Protein AF-A0A956EK98-F1 (afdb_monomer)

Mean predicted aligned error: 15.87 Å

Sequence (250 aa):
MSRRTTPLSLDKSDGTSQRGRALAALDPTSVAIDERGHADLLAFVQAFAERLRYLEADGDALREVGTWSELARRDDLSIADIVAYMDDPGRFRGEAARWLGRPHFALLLAFLELLGHARDQLNGITRRHLDHHYREILGMRPGPPVPDRVRVVLRLAAGVAEARLPAGVALQAGRDSAGVPRIYRSEREVTITRARVDAIRVVHVERRVVGLAELRRDRGLSPDEAFDAALRLALGDPGPGDPVPTWEGQ

Foldseek 3Di:
DDDDDDPPPPPPDPPDDVVVPPDCVLPLLSDAPDPQDLLNVLVVVLVVQQVAFDWDDDDPDTDTDHTSNLLRDDPPDDSVNLVVCLVPVPVDDDPVSVSCPDPSNVVVSVVSVVVVVVSVVRSCVSVVVSCCCVCVVVVDDPDDDDDDDDDDDDADDPPDFKDKDAWFDWDWDAADPVRHIDIDTHHHIDMDGNDDCPDDDDDDDDDDPDALVNLCVPPVDDNVRSVQVSVCVVQPDDGVPDDRPDDPDD

Structure (mmCIF, N/CA/C/O backbone):
data_AF-A0A956EK98-F1
#
_entry.id   AF-A0A956EK98-F1
#
loop_
_atom_site.group_PDB
_atom_site.id
_atom_site.type_symbol
_atom_site.label_atom_id
_atom_site.label_alt_id
_atom_site.label_comp_id
_atom_site.label_asym_id
_atom_site.label_entity_id
_atom_site.label_seq_id
_atom_site.pdbx_PDB_ins_code
_atom_site.Cartn_x
_atom_site.Cartn_y
_atom_site.Cartn_z
_atom_site.occupancy
_atom_site.B_iso_or_equiv
_atom_site.auth_seq_id
_atom_site.auth_comp_id
_atom_site.auth_asym_id
_atom_site.auth_atom_id
_atom_site.pdbx_PDB_model_num
ATOM 1 N N . MET A 1 1 ? -54.611 2.548 16.820 1.00 36.28 1 MET A N 1
ATOM 2 C CA . MET A 1 1 ? -53.213 2.437 17.298 1.00 36.28 1 MET A CA 1
ATOM 3 C C . MET A 1 1 ? -52.424 1.559 16.340 1.00 36.28 1 MET A C 1
ATOM 5 O O . MET A 1 1 ? -52.661 0.359 16.296 1.00 36.28 1 MET A O 1
ATOM 9 N N . SER A 1 2 ? -51.552 2.155 15.525 1.00 34.22 2 SER A N 1
ATOM 10 C CA . SER A 1 2 ? -50.756 1.418 14.537 1.00 34.22 2 SER A CA 1
ATOM 11 C C . SER A 1 2 ? -49.560 0.755 15.225 1.00 34.22 2 SER A C 1
ATOM 13 O O . SER A 1 2 ? -48.721 1.441 15.806 1.00 34.22 2 SER A O 1
ATOM 15 N N . ARG A 1 3 ? -49.496 -0.581 15.209 1.00 37.22 3 ARG A N 1
ATOM 16 C CA . ARG A 1 3 ? -48.317 -1.331 15.663 1.00 37.22 3 ARG A CA 1
ATOM 17 C C . ARG A 1 3 ? -47.291 -1.316 14.534 1.00 37.22 3 ARG A C 1
ATOM 19 O O . ARG A 1 3 ? -47.377 -2.125 13.618 1.00 37.22 3 ARG A O 1
ATOM 26 N N . ARG A 1 4 ? -46.327 -0.397 14.595 1.00 42.81 4 ARG A N 1
ATOM 27 C CA . ARG A 1 4 ? -45.117 -0.479 13.770 1.00 42.81 4 ARG A CA 1
ATOM 28 C C . ARG A 1 4 ? -44.035 -1.201 14.560 1.00 42.81 4 ARG A C 1
ATOM 30 O O . ARG A 1 4 ? -43.573 -0.714 15.586 1.00 42.81 4 ARG A O 1
ATOM 37 N N . THR A 1 5 ? -43.662 -2.379 14.081 1.00 41.25 5 THR A N 1
ATOM 38 C CA . THR A 1 5 ? -42.508 -3.121 14.580 1.00 41.25 5 THR A CA 1
ATOM 39 C C . THR A 1 5 ? -41.284 -2.576 13.860 1.00 41.25 5 THR A C 1
ATOM 41 O O . THR A 1 5 ? -41.032 -2.941 12.716 1.00 41.25 5 THR A O 1
ATOM 44 N N . THR A 1 6 ? -40.554 -1.660 14.489 1.00 46.09 6 THR A N 1
ATOM 45 C CA . THR A 1 6 ? -39.262 -1.217 13.957 1.00 46.09 6 THR A CA 1
ATOM 46 C C . THR A 1 6 ? -38.197 -2.195 14.448 1.00 46.09 6 THR A C 1
ATOM 48 O O . THR A 1 6 ? -37.965 -2.256 15.659 1.00 46.09 6 THR A O 1
ATOM 51 N N . PRO A 1 7 ? -37.559 -2.989 13.572 1.00 41.97 7 PRO A N 1
ATOM 52 C CA . PRO A 1 7 ? -36.409 -3.781 13.975 1.00 41.97 7 PRO A CA 1
ATOM 53 C C . PRO A 1 7 ? -35.294 -2.821 14.402 1.00 41.97 7 PRO A C 1
ATOM 55 O O . PRO A 1 7 ? -34.809 -2.015 13.609 1.00 41.97 7 PRO A O 1
ATOM 58 N N . LEU A 1 8 ? -34.906 -2.889 15.676 1.00 40.22 8 LEU A N 1
ATOM 59 C CA . LEU A 1 8 ? -33.699 -2.239 16.175 1.00 40.22 8 LEU A CA 1
ATOM 60 C C . LEU A 1 8 ? -32.500 -3.000 15.600 1.00 40.22 8 LEU A C 1
ATOM 62 O O . LEU A 1 8 ? -32.009 -3.954 16.197 1.00 40.22 8 LEU A O 1
ATOM 66 N N . SER A 1 9 ? -32.071 -2.610 14.401 1.00 41.53 9 SER A N 1
ATOM 67 C CA . SER A 1 9 ? -30.807 -3.059 13.823 1.00 41.53 9 SER A CA 1
ATOM 68 C C . SER A 1 9 ? -29.665 -2.445 14.631 1.00 41.53 9 SER A C 1
ATOM 70 O O . SER A 1 9 ? -29.272 -1.307 14.388 1.00 41.53 9 SER A O 1
ATOM 72 N N . LEU A 1 10 ? -29.136 -3.201 15.593 1.00 43.88 10 LEU A N 1
ATOM 73 C CA . LEU A 1 10 ? -27.928 -2.853 16.351 1.00 43.88 10 LEU A CA 1
ATOM 74 C C . LEU A 1 10 ? -26.640 -2.946 15.506 1.00 43.88 10 LEU A C 1
ATOM 76 O O . LEU A 1 10 ? -25.592 -2.521 15.973 1.00 43.88 10 LEU A O 1
ATOM 80 N N . ASP A 1 11 ? -26.719 -3.423 14.259 1.00 42.12 11 ASP A N 1
ATOM 81 C CA . ASP A 1 11 ? -25.542 -3.761 13.442 1.00 42.12 11 ASP A CA 1
ATOM 82 C C . ASP A 1 11 ? -25.030 -2.646 12.511 1.00 42.12 11 ASP A C 1
ATOM 84 O O . ASP A 1 11 ? -24.185 -2.895 11.653 1.00 42.12 11 ASP A O 1
ATOM 88 N N . LYS A 1 12 ? -25.518 -1.403 12.617 1.00 45.53 12 LYS A N 1
ATOM 89 C CA . LYS A 1 12 ? -25.078 -0.320 11.714 1.00 45.53 12 LYS A CA 1
ATOM 90 C C . LYS A 1 12 ? -24.854 1.006 12.428 1.00 45.53 12 LYS A C 1
ATOM 92 O O . LYS A 1 12 ? -25.626 1.946 12.274 1.00 45.53 12 LYS A O 1
ATOM 97 N N . SER A 1 13 ? -23.774 1.077 13.200 1.00 42.56 13 SER A N 1
ATOM 98 C CA . SER A 1 13 ? -22.766 2.151 13.157 1.00 42.56 13 SER A CA 1
ATOM 99 C C . SER A 1 13 ? -21.951 2.128 14.447 1.00 42.56 13 SER A C 1
ATOM 101 O O . SER A 1 13 ? -22.324 2.714 15.463 1.00 42.56 13 SER A O 1
ATOM 103 N N . ASP A 1 14 ? -20.783 1.496 14.390 1.00 43.44 14 ASP A N 1
ATOM 104 C CA . ASP A 1 14 ? -19.759 1.613 15.426 1.00 43.44 14 ASP A CA 1
ATOM 105 C C . ASP A 1 14 ? -19.114 2.996 15.274 1.00 43.44 14 ASP A C 1
ATOM 107 O O . ASP A 1 14 ? -17.995 3.144 14.781 1.00 43.44 14 ASP A O 1
ATOM 111 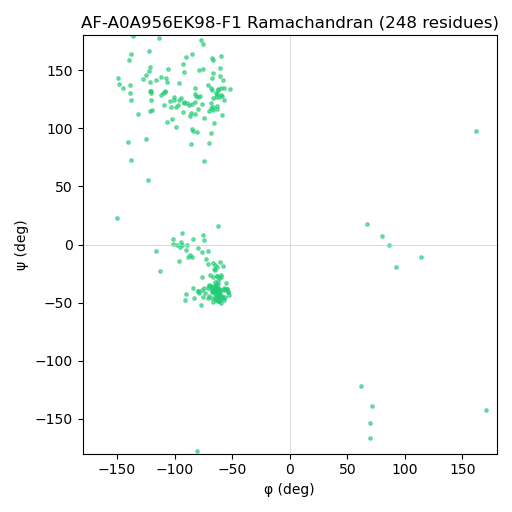N N . GLY A 1 15 ? -19.858 4.040 15.646 1.00 47.44 15 GLY A N 1
ATOM 112 C CA . GLY A 1 15 ? -19.503 5.454 15.498 1.00 47.44 15 GLY A CA 1
ATOM 113 C C . GLY A 1 15 ? -18.258 5.906 16.270 1.00 47.44 15 GLY A C 1
ATOM 114 O O . GLY A 1 15 ? -18.057 7.101 16.454 1.00 47.44 15 GLY A O 1
ATOM 115 N N . THR A 1 16 ? -17.415 4.991 16.748 1.00 48.94 16 THR A N 1
ATOM 116 C CA . THR A 1 16 ? -16.217 5.296 17.536 1.00 48.94 16 THR A CA 1
ATOM 117 C C . THR A 1 16 ? -15.078 4.285 17.361 1.00 48.94 16 THR A C 1
ATOM 119 O O . THR A 1 16 ? -14.202 4.223 18.226 1.00 48.94 16 THR A O 1
ATOM 122 N N . SER A 1 17 ? -15.000 3.516 16.263 1.00 52.34 17 SER A N 1
ATOM 123 C CA . SER A 1 17 ? -13.817 2.659 16.069 1.00 52.34 17 SER A CA 1
ATOM 124 C C . SER A 1 17 ? -12.549 3.524 15.933 1.00 52.34 17 SER A C 1
ATOM 126 O O . SER A 1 17 ? -12.429 4.382 15.058 1.00 52.34 17 SER A O 1
ATOM 128 N N . GLN A 1 18 ? -11.592 3.343 16.849 1.00 54.75 18 GLN A N 1
ATOM 129 C CA . GLN A 1 18 ? -10.343 4.119 16.879 1.00 54.75 18 GLN A CA 1
ATOM 130 C C . GLN A 1 18 ? -9.535 3.949 15.578 1.00 54.75 18 GLN A C 1
ATOM 132 O O . GLN A 1 18 ? -8.819 4.857 15.165 1.00 54.75 18 GLN A O 1
ATOM 137 N N . ARG A 1 19 ? -9.716 2.810 14.895 1.00 55.56 19 ARG A N 1
ATOM 138 C CA . ARG A 1 19 ? -9.090 2.486 13.607 1.00 55.56 19 ARG A CA 1
ATOM 139 C C . ARG A 1 19 ? -9.509 3.429 12.474 1.00 55.56 19 ARG A C 1
ATOM 141 O O . ARG A 1 19 ? -8.713 3.652 11.575 1.00 55.56 19 ARG A O 1
ATOM 148 N N . GLY A 1 20 ? -10.699 4.034 12.542 1.00 53.56 20 GLY A N 1
ATOM 149 C CA . GLY A 1 20 ? -11.163 5.014 11.552 1.00 53.56 20 GLY A CA 1
ATOM 150 C C . GLY A 1 20 ? -10.603 6.433 11.729 1.00 53.56 20 GLY A C 1
ATOM 151 O O . GLY A 1 20 ? -10.926 7.302 10.929 1.00 53.56 20 GLY A O 1
ATOM 152 N N . ARG A 1 21 ? -9.796 6.694 12.773 1.00 63.66 21 ARG A N 1
ATOM 153 C CA . ARG A 1 21 ? -9.212 8.020 13.072 1.00 63.66 21 ARG A CA 1
ATOM 154 C C . ARG A 1 21 ? -7.746 8.173 12.655 1.00 63.66 21 ARG A C 1
ATOM 156 O O . ARG A 1 21 ? -7.144 9.202 12.951 1.00 63.66 21 ARG A O 1
ATOM 163 N N . ALA A 1 22 ? -7.160 7.173 11.998 1.00 66.50 22 ALA A N 1
ATOM 164 C CA . ALA A 1 22 ? -5.825 7.321 11.434 1.00 66.50 22 ALA A CA 1
ATOM 165 C C . ALA A 1 22 ? -5.880 8.345 10.289 1.00 66.50 22 ALA A C 1
ATOM 167 O O . ALA A 1 22 ? -6.569 8.134 9.292 1.00 66.50 22 ALA A O 1
ATOM 168 N N . LEU A 1 23 ? -5.195 9.479 10.451 1.00 73.69 23 LEU A N 1
ATOM 169 C CA . LEU A 1 23 ? -5.055 10.460 9.379 1.00 73.69 23 LEU A CA 1
ATOM 170 C C . LEU A 1 23 ? -4.209 9.836 8.270 1.00 73.69 23 LEU A C 1
ATOM 172 O O . LEU A 1 23 ? -3.085 9.417 8.536 1.00 73.69 23 LEU A O 1
ATOM 176 N N . ALA A 1 24 ? -4.714 9.825 7.035 1.00 75.06 24 ALA A N 1
ATOM 177 C CA . ALA A 1 24 ? -3.973 9.304 5.883 1.00 75.06 24 ALA A CA 1
ATOM 178 C C . ALA A 1 24 ? -2.602 9.987 5.716 1.00 75.06 24 ALA A C 1
ATOM 180 O O . ALA A 1 24 ? -1.629 9.339 5.359 1.00 75.06 24 ALA A O 1
ATOM 181 N N . ALA A 1 25 ? -2.501 11.271 6.077 1.00 73.81 25 ALA A N 1
ATOM 182 C CA . ALA A 1 25 ? -1.253 12.036 6.060 1.00 73.81 25 ALA A CA 1
ATOM 183 C C . ALA A 1 25 ? -0.191 11.563 7.077 1.00 73.81 25 ALA A C 1
ATOM 185 O O . ALA A 1 25 ? 0.964 11.961 6.979 1.00 73.81 25 ALA A O 1
ATOM 186 N N . LEU A 1 26 ? -0.572 10.754 8.073 1.00 71.69 26 LEU A N 1
ATOM 187 C CA . LEU A 1 26 ? 0.357 10.151 9.036 1.00 71.69 26 LEU A CA 1
ATOM 188 C C . LEU A 1 26 ? 0.779 8.736 8.637 1.00 71.69 26 LEU A C 1
ATOM 190 O O . LEU A 1 26 ? 1.587 8.131 9.341 1.00 71.69 26 LEU A O 1
ATOM 194 N N . ASP A 1 27 ? 0.249 8.196 7.536 1.00 80.25 27 ASP A N 1
ATOM 195 C CA . ASP A 1 27 ? 0.745 6.940 6.994 1.00 80.25 27 ASP A CA 1
ATOM 196 C C . ASP A 1 27 ? 2.161 7.169 6.436 1.00 80.25 27 ASP A C 1
ATOM 198 O O . ASP A 1 27 ? 2.333 7.995 5.533 1.00 80.25 27 ASP A O 1
ATOM 202 N N . PRO A 1 28 ? 3.187 6.446 6.921 1.00 76.62 28 PRO A N 1
ATOM 203 C CA . PRO A 1 28 ? 4.545 6.560 6.398 1.00 76.62 28 PRO A CA 1
ATOM 204 C C . PRO A 1 28 ? 4.683 6.260 4.903 1.00 76.62 28 PRO A C 1
ATOM 206 O O . PRO A 1 28 ? 5.700 6.603 4.308 1.00 76.62 28 PRO A O 1
ATOM 209 N N . THR A 1 29 ? 3.697 5.580 4.319 1.00 79.00 29 THR A N 1
ATOM 210 C CA . THR A 1 29 ? 3.642 5.220 2.899 1.00 79.00 29 THR A CA 1
ATOM 211 C C . THR A 1 29 ? 2.794 6.178 2.065 1.00 79.00 29 THR A C 1
ATOM 213 O O . THR A 1 29 ? 2.713 6.005 0.855 1.00 79.00 29 THR A O 1
ATOM 216 N N . SER A 1 30 ? 2.192 7.204 2.680 1.00 81.62 30 SER A N 1
ATOM 217 C CA . SER A 1 30 ? 1.353 8.182 1.969 1.00 81.62 30 SER A CA 1
ATOM 218 C C . SER A 1 30 ? 2.111 8.999 0.924 1.00 81.62 30 SER A C 1
ATOM 220 O O . SER A 1 30 ? 1.502 9.459 -0.037 1.00 81.62 30 SER A O 1
ATOM 222 N N . VAL A 1 31 ? 3.420 9.182 1.112 1.00 82.56 31 VAL A N 1
ATOM 223 C CA . VAL A 1 31 ? 4.306 9.876 0.176 1.00 82.56 31 VAL A CA 1
ATOM 224 C C . VAL A 1 31 ? 5.605 9.090 0.069 1.00 82.56 31 VAL A C 1
ATOM 226 O O . VAL A 1 31 ? 6.277 8.851 1.077 1.00 82.56 31 VAL A O 1
ATOM 229 N N . ALA A 1 32 ? 5.967 8.710 -1.153 1.00 86.06 32 ALA A N 1
ATOM 230 C CA . ALA A 1 32 ? 7.293 8.203 -1.471 1.00 86.06 32 ALA A CA 1
ATOM 231 C C . ALA A 1 32 ? 8.201 9.363 -1.909 1.00 86.06 32 ALA A C 1
ATOM 233 O O . ALA A 1 32 ? 7.745 10.353 -2.474 1.00 86.06 32 ALA A O 1
ATOM 234 N N . ILE A 1 33 ? 9.499 9.251 -1.627 1.00 89.06 33 ILE A N 1
ATOM 235 C CA . ILE A 1 33 ? 10.488 10.241 -2.079 1.00 89.06 33 ILE A CA 1
ATOM 236 C C . ILE A 1 33 ? 10.755 10.069 -3.576 1.00 89.06 33 ILE A C 1
ATOM 238 O O . ILE A 1 33 ? 10.936 11.051 -4.290 1.00 89.06 33 ILE A O 1
ATOM 242 N N . ASP A 1 34 ? 10.776 8.823 -4.044 1.00 91.81 34 ASP A N 1
ATOM 243 C CA . ASP A 1 34 ? 10.896 8.477 -5.453 1.00 91.81 34 ASP A CA 1
ATOM 244 C C . ASP A 1 34 ? 9.836 7.432 -5.819 1.00 91.81 34 ASP A C 1
ATOM 246 O O . ASP A 1 34 ? 9.874 6.289 -5.355 1.00 91.81 34 ASP A O 1
ATOM 250 N N . GLU A 1 35 ? 8.874 7.849 -6.640 1.00 91.06 35 GLU A N 1
ATOM 251 C CA . GLU A 1 35 ? 7.737 7.038 -7.095 1.00 91.06 35 GLU A CA 1
ATOM 252 C C . GLU A 1 35 ? 8.023 6.269 -8.390 1.00 91.06 35 GLU A C 1
ATOM 254 O O . GLU A 1 35 ? 7.194 5.470 -8.821 1.00 91.06 35 GLU A O 1
ATOM 259 N N . ARG A 1 36 ? 9.188 6.477 -9.018 1.00 93.50 36 ARG A N 1
ATOM 260 C CA . ARG A 1 36 ? 9.485 5.887 -10.328 1.00 93.50 36 ARG A CA 1
ATOM 261 C C . ARG A 1 36 ? 9.627 4.374 -10.221 1.00 93.50 36 ARG A C 1
ATOM 263 O O . ARG A 1 36 ? 10.531 3.867 -9.552 1.00 93.50 36 ARG A O 1
ATOM 270 N N . GLY A 1 37 ? 8.746 3.652 -10.903 1.00 92.69 37 GLY A N 1
ATOM 271 C CA . GLY A 1 37 ? 8.794 2.207 -11.098 1.00 92.69 37 GLY A CA 1
ATOM 272 C C . GLY A 1 37 ? 9.817 1.775 -12.150 1.00 92.69 37 GLY A C 1
ATOM 273 O O . GLY A 1 37 ? 10.398 2.599 -12.855 1.00 92.69 37 GLY A O 1
ATOM 274 N N . HIS A 1 38 ? 9.987 0.460 -12.324 1.00 94.19 38 HIS A N 1
ATOM 275 C CA . HIS A 1 38 ? 10.774 -0.087 -13.438 1.00 94.19 38 HIS A CA 1
ATOM 276 C C . HIS A 1 38 ? 10.251 0.400 -14.796 1.00 94.19 38 HIS A C 1
ATOM 278 O O . HIS A 1 38 ? 11.045 0.738 -15.669 1.00 94.19 38 HIS A O 1
ATOM 284 N N . ALA A 1 39 ? 8.928 0.519 -14.951 1.00 95.38 39 ALA A N 1
ATOM 285 C CA . ALA A 1 39 ? 8.307 1.048 -16.162 1.00 95.38 39 ALA A CA 1
ATOM 286 C C . ALA A 1 39 ? 8.697 2.512 -16.436 1.00 95.38 39 ALA A C 1
ATOM 288 O O . ALA A 1 39 ? 9.081 2.837 -17.557 1.00 95.38 39 ALA A O 1
ATOM 289 N N . ASP A 1 40 ? 8.661 3.378 -15.419 1.00 96.12 40 ASP A N 1
ATOM 290 C CA . ASP A 1 40 ? 9.023 4.795 -15.560 1.00 96.12 40 ASP A CA 1
ATOM 291 C C . ASP A 1 40 ? 10.511 4.966 -15.871 1.00 96.12 40 ASP A C 1
ATOM 293 O O . ASP A 1 40 ? 10.896 5.782 -16.710 1.00 96.12 40 ASP A O 1
ATOM 297 N N . LEU A 1 41 ? 11.362 4.167 -15.221 1.00 95.56 41 LEU A N 1
ATOM 298 C CA . LEU A 1 41 ? 12.800 4.164 -15.476 1.00 95.56 41 LEU A CA 1
ATOM 299 C C . LEU A 1 41 ? 13.120 3.646 -16.883 1.00 95.56 41 LEU A C 1
ATOM 301 O O . LEU A 1 41 ? 13.965 4.225 -17.560 1.00 95.56 41 LEU A O 1
ATOM 305 N N . LEU A 1 42 ? 12.425 2.612 -17.360 1.00 96.00 42 LEU A N 1
ATOM 306 C CA . LEU A 1 42 ? 12.561 2.124 -18.734 1.00 96.00 42 LEU A CA 1
ATOM 307 C C . LEU A 1 42 ? 12.082 3.158 -19.754 1.00 96.00 42 LEU A C 1
ATOM 309 O O . LEU A 1 42 ? 12.779 3.393 -20.740 1.00 96.00 42 LEU A O 1
ATOM 313 N N . ALA A 1 43 ? 10.951 3.822 -19.501 1.00 96.50 43 ALA A N 1
ATOM 314 C CA . ALA A 1 43 ? 10.468 4.919 -20.338 1.00 96.50 43 ALA A CA 1
ATOM 315 C C . ALA A 1 43 ? 11.502 6.051 -20.413 1.00 96.50 43 ALA A C 1
ATOM 317 O O . ALA A 1 43 ? 11.810 6.554 -21.495 1.00 96.50 43 ALA A O 1
ATOM 318 N N . PHE A 1 44 ? 12.096 6.408 -19.270 1.00 95.94 44 PHE A N 1
ATOM 319 C CA . PHE A 1 44 ? 13.179 7.382 -19.208 1.00 95.94 44 PHE A CA 1
ATOM 320 C C . PHE A 1 44 ? 14.402 6.930 -20.014 1.00 95.94 44 PHE A C 1
ATOM 322 O O . PHE A 1 44 ? 14.933 7.716 -20.795 1.00 95.94 44 PHE A O 1
ATOM 329 N N . VAL A 1 45 ? 14.838 5.675 -19.871 1.00 96.12 45 VAL A N 1
ATOM 330 C CA . VAL A 1 45 ? 15.985 5.139 -20.618 1.00 96.12 45 VAL A CA 1
ATOM 331 C C . VAL A 1 45 ? 15.717 5.138 -22.122 1.00 96.12 45 VAL A C 1
ATOM 333 O O . VAL A 1 45 ? 16.599 5.537 -22.877 1.00 96.12 45 VAL A O 1
ATOM 336 N N . GLN A 1 46 ? 14.517 4.759 -22.567 1.00 95.56 46 GLN A N 1
ATOM 337 C CA . GLN A 1 46 ? 14.140 4.802 -23.984 1.00 95.56 46 GLN A CA 1
ATOM 338 C C . GLN A 1 46 ? 14.191 6.232 -24.536 1.00 95.56 46 GLN A C 1
ATOM 340 O O . GLN A 1 46 ? 14.844 6.473 -25.552 1.00 95.56 46 GLN A O 1
ATOM 345 N N . ALA A 1 47 ? 13.589 7.192 -23.828 1.00 96.38 47 ALA A N 1
ATOM 346 C CA . ALA A 1 47 ? 13.614 8.602 -24.216 1.00 96.38 47 ALA A CA 1
ATOM 347 C C . ALA A 1 47 ? 15.035 9.195 -24.190 1.00 96.38 47 ALA A C 1
ATOM 349 O O . ALA A 1 47 ? 15.385 10.043 -25.013 1.00 96.38 47 ALA A O 1
ATOM 350 N N . PHE A 1 48 ? 15.874 8.759 -23.249 1.00 96.06 48 PHE A N 1
ATOM 351 C CA . PHE A 1 48 ? 17.262 9.197 -23.157 1.00 96.06 48 PHE A CA 1
ATOM 352 C C . PHE A 1 48 ? 18.108 8.621 -24.297 1.00 96.06 48 PHE A C 1
ATOM 354 O O . PHE A 1 48 ? 18.824 9.367 -24.961 1.00 96.06 48 PHE A O 1
ATOM 361 N N . ALA A 1 49 ? 17.980 7.322 -24.573 1.00 95.38 49 ALA A N 1
ATOM 362 C CA . ALA A 1 49 ? 18.715 6.621 -25.622 1.00 95.38 49 ALA A CA 1
ATOM 363 C C . ALA A 1 49 ? 18.413 7.166 -27.027 1.00 95.38 49 ALA A C 1
ATOM 365 O O . ALA A 1 49 ? 19.316 7.251 -27.857 1.00 95.38 49 ALA A O 1
ATOM 366 N N . GLU A 1 50 ? 17.180 7.614 -27.276 1.00 94.50 50 GLU A N 1
ATOM 367 C CA . GLU A 1 50 ? 16.793 8.284 -28.524 1.00 94.50 50 GLU A CA 1
ATOM 368 C C . GLU A 1 50 ? 17.561 9.594 -28.761 1.00 94.50 50 GLU A C 1
ATOM 370 O O . GLU A 1 50 ? 17.821 9.974 -29.899 1.00 94.50 50 GLU A O 1
ATOM 375 N N . ARG A 1 51 ? 17.985 10.277 -27.694 1.00 94.81 51 ARG A N 1
ATOM 376 C CA . ARG A 1 51 ? 18.751 11.530 -27.785 1.00 94.81 51 ARG A CA 1
ATOM 377 C C . ARG A 1 51 ? 20.260 11.305 -27.859 1.00 94.81 51 ARG A C 1
ATOM 379 O O . ARG A 1 51 ? 21.005 12.255 -28.106 1.00 94.81 51 ARG A O 1
ATOM 386 N N . LEU A 1 52 ? 20.726 10.082 -27.611 1.00 94.50 52 LEU A N 1
ATOM 387 C CA . LEU A 1 52 ? 22.143 9.745 -27.643 1.00 94.50 52 LEU A CA 1
ATOM 388 C C . LEU A 1 52 ? 22.548 9.320 -29.049 1.00 94.50 52 LEU A C 1
ATOM 390 O O . LEU A 1 52 ? 22.041 8.336 -29.579 1.00 94.50 52 LEU A O 1
ATOM 394 N N . ARG A 1 53 ? 23.525 10.025 -29.618 1.00 93.62 53 ARG A N 1
ATOM 395 C CA . ARG A 1 53 ? 24.111 9.687 -30.918 1.00 93.62 53 ARG A CA 1
ATOM 396 C C . ARG A 1 53 ? 24.917 8.393 -30.836 1.00 93.62 53 ARG A C 1
ATOM 398 O O . ARG A 1 53 ? 25.717 8.210 -29.917 1.00 93.62 53 ARG A O 1
ATOM 405 N N . TYR A 1 54 ? 24.716 7.522 -31.815 1.00 91.81 54 TYR A N 1
ATOM 406 C CA . TYR A 1 54 ? 25.476 6.300 -32.020 1.00 91.81 54 TYR A CA 1
ATOM 407 C C . TYR A 1 54 ? 26.540 6.542 -33.092 1.00 91.81 54 TYR A C 1
ATOM 409 O O . TYR A 1 54 ? 26.224 6.882 -34.237 1.00 91.81 54 TYR A O 1
ATOM 417 N N . LEU A 1 55 ? 27.802 6.401 -32.688 1.00 92.00 55 LEU A N 1
ATOM 418 C CA . LEU A 1 55 ? 28.970 6.610 -33.536 1.00 92.00 55 LEU A CA 1
ATOM 419 C C . LEU A 1 55 ? 29.633 5.260 -33.809 1.00 92.00 55 LEU A C 1
ATOM 421 O O . LEU A 1 55 ? 29.900 4.503 -32.877 1.00 92.00 55 LEU A O 1
ATOM 425 N N . GLU A 1 56 ? 29.918 4.986 -35.074 1.00 89.19 56 GLU A N 1
ATOM 426 C CA . GLU A 1 56 ? 30.652 3.808 -35.526 1.00 89.19 56 GLU A CA 1
ATOM 427 C C . GLU A 1 56 ? 32.054 4.230 -35.977 1.00 89.19 56 GLU A C 1
ATOM 429 O O . GLU A 1 56 ? 32.239 5.320 -36.529 1.00 89.19 56 GLU A O 1
ATOM 434 N N . ALA A 1 57 ? 33.049 3.385 -35.714 1.00 88.38 57 ALA A N 1
ATOM 435 C CA . ALA A 1 57 ? 34.406 3.613 -36.187 1.00 88.38 57 ALA A CA 1
ATOM 436 C C . ALA A 1 57 ? 34.522 3.191 -37.657 1.00 88.38 57 ALA A C 1
ATOM 438 O O . ALA A 1 57 ? 34.200 2.057 -38.007 1.00 88.38 57 ALA A O 1
ATOM 439 N N . ASP A 1 58 ? 35.010 4.100 -38.494 1.00 84.69 58 ASP A N 1
ATOM 440 C CA . ASP A 1 58 ? 35.318 3.876 -39.904 1.00 84.69 58 ASP A CA 1
ATOM 441 C C . ASP A 1 58 ? 36.787 4.258 -40.145 1.00 84.69 58 ASP A C 1
ATOM 443 O O . ASP A 1 58 ? 37.133 5.425 -40.352 1.00 84.69 58 ASP A O 1
ATOM 447 N N . GLY A 1 59 ? 37.684 3.277 -39.996 1.00 85.31 59 GLY A N 1
ATOM 448 C CA . GLY A 1 59 ? 39.130 3.516 -39.955 1.00 85.31 59 GLY A CA 1
ATOM 449 C C . GLY A 1 59 ? 39.529 4.405 -38.769 1.00 85.31 59 GLY A C 1
ATOM 450 O O . GLY A 1 59 ? 39.239 4.069 -37.623 1.00 85.31 59 GLY A O 1
ATOM 451 N N . ASP A 1 60 ? 40.169 5.544 -39.053 1.00 82.12 60 ASP A N 1
ATOM 452 C CA . ASP A 1 60 ? 40.557 6.558 -38.054 1.00 82.12 60 ASP A CA 1
ATOM 453 C C . ASP A 1 60 ? 39.464 7.622 -37.807 1.00 82.12 60 ASP A C 1
ATOM 455 O O . ASP A 1 60 ? 39.651 8.539 -37.002 1.00 82.12 60 ASP A O 1
ATOM 459 N N . ALA A 1 61 ? 38.323 7.535 -38.498 1.00 83.75 61 ALA A N 1
ATOM 460 C CA . ALA A 1 61 ? 37.222 8.485 -38.380 1.00 83.75 61 ALA A CA 1
ATOM 461 C C . ALA A 1 61 ? 36.042 7.899 -37.589 1.00 83.75 61 ALA A C 1
ATOM 463 O O . ALA A 1 61 ? 35.781 6.698 -37.599 1.00 83.75 61 ALA A O 1
ATOM 464 N N . LEU A 1 62 ? 35.291 8.773 -36.915 1.00 87.12 62 LEU A N 1
ATOM 465 C CA . LEU A 1 62 ? 34.013 8.425 -36.294 1.00 87.12 62 LEU A CA 1
ATOM 466 C C . LEU A 1 62 ? 32.876 8.906 -37.192 1.00 87.12 62 LEU A C 1
ATOM 468 O O . LEU A 1 62 ? 32.790 10.096 -37.505 1.00 87.12 62 LEU A O 1
ATOM 472 N N . ARG A 1 63 ? 31.986 7.991 -37.574 1.00 88.31 63 ARG A N 1
ATOM 473 C CA . ARG A 1 63 ? 30.799 8.280 -38.380 1.00 88.31 63 ARG A CA 1
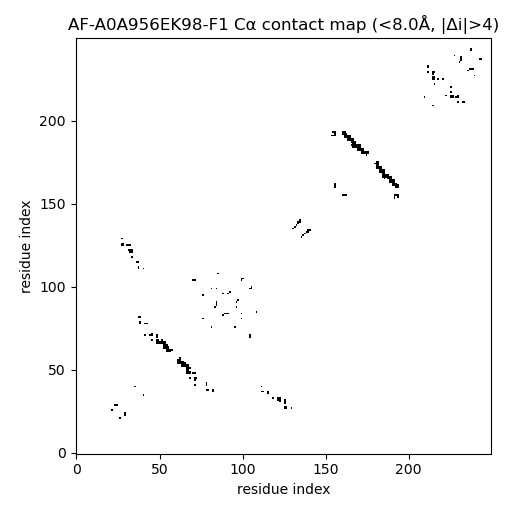ATOM 474 C C . ARG A 1 63 ? 29.550 8.172 -37.516 1.00 88.31 63 ARG A C 1
ATOM 476 O O . ARG A 1 63 ? 29.369 7.194 -36.800 1.00 88.31 63 ARG A O 1
ATOM 483 N N . GLU A 1 64 ? 28.670 9.164 -37.592 1.00 88.19 64 GLU A N 1
ATOM 484 C CA . GLU A 1 64 ? 27.352 9.092 -36.958 1.00 88.19 64 GLU A CA 1
ATOM 485 C C . GLU A 1 64 ? 26.428 8.199 -37.792 1.00 88.19 64 GLU A C 1
ATOM 487 O O . GLU A 1 64 ? 26.225 8.445 -38.981 1.00 88.19 64 GLU A O 1
ATOM 492 N N . VAL A 1 65 ? 25.912 7.134 -37.176 1.00 88.31 65 VAL A N 1
ATOM 493 C CA . VAL A 1 65 ? 25.118 6.096 -37.864 1.00 88.31 65 VAL A CA 1
ATOM 494 C C . VAL A 1 65 ? 23.662 6.098 -37.410 1.00 88.31 65 VAL A C 1
ATOM 496 O O . VAL A 1 65 ? 22.785 5.671 -38.154 1.00 88.31 65 VAL A O 1
ATOM 499 N N . GLY A 1 66 ? 23.379 6.620 -36.217 1.00 90.00 66 GLY A N 1
ATOM 500 C CA . GLY A 1 66 ? 22.022 6.698 -35.692 1.00 90.00 66 GLY A CA 1
ATOM 501 C C . GLY A 1 66 ? 21.995 7.109 -34.229 1.00 90.00 66 GLY A C 1
ATOM 502 O O . GLY A 1 66 ? 22.806 7.924 -33.788 1.00 90.00 66 GLY A O 1
ATOM 503 N N . THR A 1 67 ? 21.077 6.521 -33.465 1.00 93.38 67 THR A N 1
ATOM 504 C CA . THR A 1 67 ? 20.940 6.751 -32.022 1.00 93.38 67 THR A CA 1
ATOM 505 C C . THR A 1 67 ? 21.055 5.447 -31.245 1.00 93.38 67 THR A C 1
ATOM 507 O O . THR A 1 67 ? 20.968 4.360 -31.811 1.00 93.38 67 THR A O 1
ATOM 510 N N . TRP A 1 68 ? 21.227 5.538 -29.928 1.00 93.75 68 TRP A N 1
ATOM 511 C CA . TRP A 1 68 ? 21.243 4.364 -29.049 1.00 93.75 68 TRP A CA 1
ATOM 512 C C . TRP A 1 68 ? 19.848 3.763 -28.801 1.00 93.75 68 TRP A C 1
ATOM 514 O O . TRP A 1 68 ? 19.715 2.871 -27.969 1.00 93.75 68 TRP A O 1
ATOM 524 N N . SER A 1 69 ? 18.802 4.215 -29.500 1.00 92.69 69 SER A N 1
ATOM 525 C CA . SER A 1 69 ? 17.417 3.746 -29.318 1.00 92.69 69 SER A CA 1
ATOM 526 C C . SER A 1 69 ? 17.264 2.218 -29.426 1.00 92.69 69 SER A C 1
ATOM 528 O O . SER A 1 69 ? 16.619 1.618 -28.568 1.00 92.69 69 SER A O 1
ATOM 530 N N . GLU A 1 70 ? 17.955 1.576 -30.372 1.00 90.62 70 GLU A N 1
ATOM 531 C CA . GLU A 1 70 ? 17.983 0.112 -30.594 1.00 90.62 70 GLU A CA 1
ATOM 532 C C . GLU A 1 70 ? 18.509 -0.711 -29.395 1.00 90.62 70 GLU A C 1
ATOM 534 O O . GLU A 1 70 ? 18.355 -1.940 -29.314 1.00 90.62 70 GLU A O 1
ATOM 539 N N . LEU A 1 71 ? 19.165 -0.049 -28.435 1.00 91.25 71 LEU A N 1
ATOM 540 C CA . LEU A 1 71 ? 19.575 -0.673 -27.181 1.00 91.25 71 LEU A CA 1
ATOM 541 C C . LEU A 1 71 ? 18.359 -1.025 -26.321 1.00 91.25 71 LEU A C 1
ATOM 543 O O . LEU A 1 71 ? 18.307 -2.120 -25.766 1.00 91.25 71 LEU A O 1
ATOM 547 N N . ALA A 1 72 ? 17.419 -0.085 -26.193 1.00 91.00 72 ALA A N 1
ATOM 548 C CA . ALA A 1 72 ? 16.342 -0.122 -25.203 1.00 91.00 72 ALA A CA 1
ATOM 549 C C . ALA A 1 72 ? 14.937 -0.227 -25.811 1.00 91.00 72 ALA A C 1
ATOM 551 O O . ALA A 1 72 ? 13.960 -0.377 -25.072 1.00 91.00 72 ALA A O 1
ATOM 552 N N . ARG A 1 73 ? 14.827 -0.156 -27.140 1.00 91.94 73 ARG A N 1
ATOM 553 C CA . ARG A 1 73 ? 13.571 -0.211 -27.883 1.00 91.94 73 ARG A CA 1
ATOM 554 C C . ARG A 1 73 ? 13.633 -1.277 -28.972 1.00 91.94 73 ARG A C 1
ATOM 556 O O . ARG A 1 73 ? 14.657 -1.455 -29.623 1.00 91.94 73 ARG A O 1
ATOM 563 N N . ARG A 1 74 ? 12.504 -1.954 -29.159 1.00 91.94 74 ARG A N 1
ATOM 564 C CA . ARG A 1 74 ? 12.211 -2.860 -30.269 1.00 91.94 74 ARG A CA 1
ATOM 565 C C . ARG A 1 74 ? 10.723 -2.705 -30.578 1.00 91.94 74 ARG A C 1
ATOM 567 O O . ARG A 1 74 ? 9.930 -2.643 -29.643 1.00 91.94 74 ARG A O 1
ATOM 574 N N . ASP A 1 75 ? 10.341 -2.587 -31.845 1.00 89.56 75 ASP A N 1
ATOM 575 C CA . ASP A 1 75 ? 8.973 -2.177 -32.216 1.00 89.56 75 ASP A CA 1
ATOM 576 C C . ASP A 1 75 ? 7.873 -3.183 -31.834 1.00 89.56 75 ASP A C 1
ATOM 578 O O . ASP A 1 75 ? 6.708 -2.811 -31.707 1.00 89.56 75 ASP A O 1
ATOM 582 N N . ASP A 1 76 ? 8.228 -4.449 -31.628 1.00 91.44 76 ASP A N 1
ATOM 583 C CA . ASP A 1 76 ? 7.336 -5.540 -31.223 1.00 91.44 76 ASP A CA 1
ATOM 584 C C . ASP A 1 76 ? 7.283 -5.767 -29.698 1.00 91.44 76 ASP A C 1
ATOM 586 O O . ASP A 1 76 ? 6.548 -6.648 -29.251 1.00 91.44 76 ASP A O 1
ATOM 590 N N . LEU A 1 77 ? 8.030 -4.996 -28.894 1.00 93.50 77 LEU A N 1
ATOM 591 C CA . LEU A 1 77 ? 8.074 -5.120 -27.433 1.00 93.50 77 LEU A CA 1
ATOM 592 C C . LEU A 1 77 ? 7.642 -3.826 -26.742 1.00 93.50 77 LEU A C 1
ATOM 594 O O . LEU A 1 77 ? 8.234 -2.762 -26.930 1.00 93.50 77 LEU A O 1
ATOM 598 N N . SER A 1 78 ? 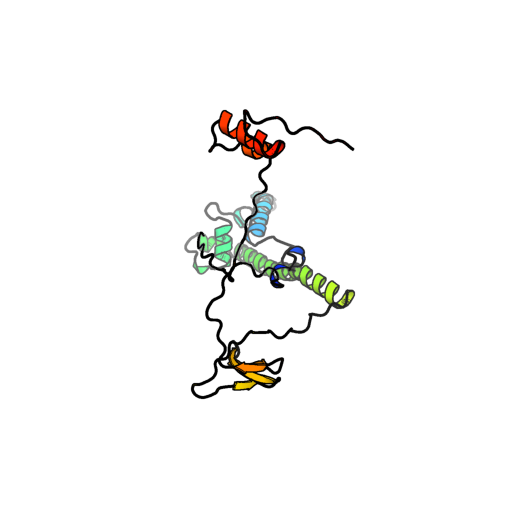6.644 -3.929 -25.866 1.00 95.38 78 SER A N 1
ATOM 599 C CA . SER A 1 78 ? 6.238 -2.819 -25.006 1.00 95.38 78 SER A CA 1
ATOM 600 C C . SER A 1 78 ? 7.086 -2.743 -23.730 1.00 95.38 78 SER A C 1
ATOM 602 O O . SER A 1 78 ? 7.728 -3.710 -23.318 1.00 95.38 78 SER A O 1
ATOM 604 N N . ILE A 1 79 ? 7.040 -1.600 -23.035 1.00 95.31 79 ILE A N 1
ATOM 605 C CA . ILE A 1 79 ? 7.647 -1.460 -21.697 1.00 95.31 79 ILE A CA 1
ATOM 606 C C . ILE A 1 79 ? 7.070 -2.499 -20.726 1.00 95.31 79 ILE A C 1
ATOM 608 O O . ILE A 1 79 ? 7.809 -3.062 -19.924 1.00 95.31 79 ILE A O 1
ATOM 612 N N . ALA A 1 80 ? 5.770 -2.795 -20.822 1.00 95.50 80 ALA A N 1
ATOM 613 C CA . ALA A 1 80 ? 5.131 -3.804 -19.984 1.00 95.50 80 ALA A CA 1
ATOM 614 C C . ALA A 1 80 ? 5.695 -5.212 -20.242 1.00 95.50 80 ALA A C 1
ATOM 616 O O . ALA A 1 80 ? 5.857 -5.975 -19.294 1.00 95.50 80 ALA A O 1
ATOM 617 N N . ASP A 1 81 ? 6.048 -5.538 -21.489 1.00 95.06 81 ASP A N 1
ATOM 618 C CA . ASP A 1 81 ? 6.689 -6.814 -21.827 1.00 95.06 81 ASP A CA 1
ATOM 619 C C . ASP A 1 81 ? 8.102 -6.904 -21.245 1.00 95.06 81 ASP A C 1
ATOM 621 O O . ASP A 1 81 ? 8.484 -7.941 -20.708 1.00 95.06 81 ASP A O 1
ATOM 625 N N . ILE A 1 82 ? 8.866 -5.809 -21.292 1.00 95.25 82 ILE A N 1
ATOM 626 C CA . ILE A 1 82 ? 10.209 -5.750 -20.700 1.00 95.25 82 ILE A CA 1
ATOM 627 C C . ILE A 1 82 ? 10.130 -5.917 -19.176 1.00 95.25 82 ILE A C 1
ATOM 629 O O . ILE A 1 82 ? 10.897 -6.694 -18.613 1.00 95.25 82 ILE A O 1
ATOM 633 N N . VAL A 1 83 ? 9.184 -5.246 -18.511 1.00 95.56 83 VAL A N 1
ATOM 634 C CA . VAL A 1 83 ? 8.957 -5.418 -17.065 1.00 95.56 83 VAL A CA 1
ATOM 635 C C . VAL A 1 83 ? 8.534 -6.856 -16.752 1.00 95.56 83 VAL A C 1
ATOM 637 O O . VAL A 1 83 ? 9.106 -7.478 -15.865 1.00 95.56 83 VAL A O 1
ATOM 640 N N . ALA A 1 84 ? 7.616 -7.436 -17.529 1.00 95.31 84 ALA A N 1
ATOM 641 C CA . ALA A 1 84 ? 7.209 -8.828 -17.346 1.00 95.31 84 ALA A CA 1
ATOM 642 C C . ALA A 1 84 ? 8.367 -9.821 -17.557 1.00 95.31 84 ALA A C 1
ATOM 644 O O . ALA A 1 84 ? 8.384 -10.879 -16.933 1.00 95.31 84 ALA A O 1
ATOM 645 N N . TYR A 1 85 ? 9.329 -9.499 -18.427 1.00 95.06 85 TYR A N 1
ATOM 646 C CA . TYR A 1 85 ? 10.545 -10.292 -18.605 1.00 95.06 85 TYR A CA 1
ATOM 647 C C . TYR A 1 85 ? 11.485 -10.198 -17.400 1.00 95.06 85 TYR A C 1
ATOM 649 O O . TYR A 1 85 ? 12.133 -11.189 -17.079 1.00 95.06 85 TYR A O 1
ATOM 657 N N . MET A 1 86 ? 11.560 -9.043 -16.728 1.00 93.25 86 MET A N 1
ATOM 658 C CA . MET A 1 86 ? 12.326 -8.909 -15.481 1.00 93.25 86 MET A CA 1
ATOM 659 C C . MET A 1 86 ? 11.757 -9.817 -14.379 1.00 93.25 86 MET A C 1
ATOM 661 O O . MET A 1 86 ? 12.532 -10.446 -13.663 1.00 93.25 86 MET A O 1
ATOM 665 N N . ASP A 1 87 ? 10.427 -9.934 -14.297 1.00 93.38 87 ASP A N 1
ATOM 666 C CA . ASP A 1 87 ? 9.744 -10.772 -13.301 1.00 93.38 87 ASP A CA 1
ATOM 667 C C . ASP A 1 87 ? 9.825 -12.277 -13.623 1.00 93.38 87 ASP A C 1
ATOM 669 O O . ASP A 1 87 ? 10.088 -13.099 -12.744 1.00 93.38 87 ASP A O 1
ATOM 673 N N . ASP A 1 88 ? 9.584 -12.655 -14.884 1.00 94.56 88 ASP A N 1
ATOM 674 C CA . ASP A 1 88 ? 9.622 -14.045 -15.352 1.00 94.56 88 ASP A CA 1
ATOM 675 C C . ASP A 1 88 ? 10.267 -14.150 -16.748 1.00 94.56 88 ASP A C 1
ATOM 677 O O . ASP A 1 88 ? 9.574 -14.163 -17.778 1.00 94.56 88 ASP A O 1
ATOM 681 N N . PRO A 1 89 ? 11.605 -14.298 -16.813 1.00 92.38 89 PRO A N 1
ATOM 682 C CA . PRO A 1 89 ? 12.316 -14.455 -18.078 1.00 92.38 89 PRO A CA 1
ATOM 683 C C . PRO A 1 89 ? 11.867 -15.686 -18.883 1.00 92.38 89 PRO A C 1
ATOM 685 O O . PRO A 1 89 ? 11.950 -15.691 -20.114 1.00 92.38 89 PRO A O 1
ATOM 688 N N . GLY A 1 90 ? 11.376 -16.736 -18.209 1.00 92.12 90 GLY A N 1
ATOM 689 C CA . GLY A 1 90 ? 10.973 -18.005 -18.826 1.00 92.12 90 GLY A CA 1
ATOM 690 C C . GLY A 1 90 ? 9.696 -17.913 -19.666 1.00 92.12 90 GLY A C 1
ATOM 691 O O . GLY A 1 90 ? 9.444 -18.782 -20.512 1.00 92.12 90 GLY A O 1
ATOM 692 N N . ARG A 1 91 ? 8.913 -16.845 -19.475 1.00 92.38 91 ARG A N 1
ATOM 693 C CA . ARG A 1 91 ? 7.702 -16.539 -20.245 1.00 92.38 91 ARG A CA 1
ATOM 694 C C . ARG A 1 91 ? 7.992 -16.215 -21.711 1.00 92.38 91 ARG A C 1
ATOM 696 O O . ARG A 1 91 ? 7.143 -16.456 -22.571 1.00 92.38 91 ARG A O 1
ATOM 703 N N . PHE A 1 92 ? 9.176 -15.689 -22.011 1.00 92.81 92 PHE A N 1
ATOM 704 C CA . PHE A 1 92 ? 9.539 -15.236 -23.349 1.00 92.81 92 PHE A CA 1
ATOM 705 C C . PHE A 1 92 ? 10.304 -16.327 -24.102 1.00 92.81 92 PHE A C 1
ATOM 707 O O . PHE A 1 92 ? 11.163 -17.016 -23.552 1.00 92.81 92 PHE A O 1
ATOM 714 N N . ARG A 1 93 ? 10.008 -16.498 -25.397 1.00 91.69 93 ARG A N 1
ATOM 715 C CA . ARG A 1 93 ? 10.670 -17.486 -26.269 1.00 91.69 93 ARG A CA 1
ATOM 716 C C . ARG A 1 93 ? 10.981 -16.899 -27.640 1.00 91.69 93 ARG A C 1
ATOM 718 O O . ARG A 1 93 ? 10.431 -15.876 -28.034 1.00 91.69 93 ARG A O 1
ATOM 725 N N . GLY A 1 94 ? 11.858 -17.576 -28.379 1.00 92.81 94 GLY A N 1
ATOM 726 C CA . GLY A 1 94 ? 12.217 -17.184 -29.739 1.00 92.81 94 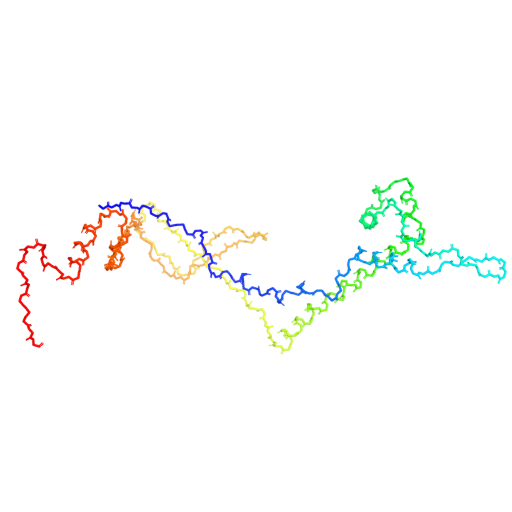GLY A CA 1
ATOM 727 C C . GLY A 1 94 ? 13.065 -15.914 -29.778 1.00 92.81 94 GLY A C 1
ATOM 728 O O . GLY A 1 94 ? 13.994 -15.750 -28.989 1.00 92.81 94 GLY A O 1
ATOM 729 N N . GLU A 1 95 ? 12.776 -15.037 -30.733 1.00 90.62 95 GLU A N 1
ATOM 730 C CA . GLU A 1 95 ? 13.597 -13.858 -31.009 1.00 90.62 95 GLU A CA 1
ATOM 731 C C . GLU A 1 95 ? 13.494 -12.779 -29.922 1.00 90.62 95 GLU A C 1
ATOM 733 O O . GLU A 1 95 ? 14.514 -12.213 -29.532 1.00 90.62 95 GLU A O 1
ATOM 738 N N . ALA A 1 96 ? 12.298 -12.577 -29.357 1.00 90.44 96 ALA A N 1
ATOM 739 C CA . ALA A 1 96 ? 12.074 -11.654 -28.245 1.00 90.44 96 ALA A CA 1
ATOM 740 C C . ALA A 1 96 ? 12.959 -11.998 -27.036 1.00 90.44 96 ALA A C 1
ATOM 742 O O . ALA A 1 96 ? 13.678 -11.144 -26.524 1.00 90.44 96 ALA A O 1
ATOM 743 N N . ALA A 1 97 ? 12.996 -13.276 -26.641 1.00 93.06 97 ALA A N 1
ATOM 744 C CA . ALA A 1 97 ? 13.851 -13.742 -25.548 1.00 93.06 97 ALA A CA 1
ATOM 745 C C . ALA A 1 97 ? 15.346 -13.550 -25.842 1.00 93.06 97 ALA A C 1
ATOM 747 O O . ALA A 1 97 ? 16.111 -13.184 -24.955 1.00 93.06 97 ALA A O 1
ATOM 748 N N . ARG A 1 98 ? 15.776 -13.761 -27.093 1.00 92.56 98 ARG A N 1
ATOM 749 C CA . ARG A 1 98 ? 17.173 -13.531 -27.498 1.00 92.56 98 ARG A CA 1
ATOM 750 C C . ARG A 1 98 ? 17.556 -12.056 -27.420 1.00 92.56 98 ARG A C 1
ATOM 752 O O . ARG A 1 98 ? 18.667 -11.750 -27.002 1.00 92.56 98 ARG A O 1
ATOM 759 N N . TRP A 1 99 ? 16.655 -11.157 -27.814 1.00 93.62 99 TRP A N 1
ATOM 760 C CA . TRP A 1 99 ? 16.884 -9.713 -27.758 1.00 93.62 99 TRP A CA 1
ATOM 761 C C . TRP A 1 99 ? 16.907 -9.191 -26.313 1.00 93.62 99 TRP A C 1
ATOM 763 O O . TRP A 1 99 ? 17.825 -8.456 -25.944 1.00 93.62 99 TRP A O 1
ATOM 773 N N . LEU A 1 100 ? 15.954 -9.633 -25.483 1.00 93.62 100 LEU A N 1
ATOM 774 C CA . LEU A 1 100 ? 15.881 -9.307 -24.052 1.00 93.62 100 LEU A CA 1
ATOM 775 C C . LEU A 1 100 ? 17.072 -9.895 -23.269 1.00 93.62 100 LEU A C 1
ATOM 777 O O . LEU A 1 100 ? 17.570 -9.290 -22.324 1.00 93.62 100 LEU A O 1
ATOM 781 N N . GLY A 1 101 ? 17.575 -11.053 -23.701 1.00 93.12 101 GLY A N 1
ATOM 782 C CA . GLY A 1 101 ? 18.738 -11.730 -23.129 1.00 93.12 101 GLY A CA 1
ATOM 783 C C . GLY A 1 101 ? 20.097 -11.244 -23.641 1.00 93.12 101 GLY A C 1
ATOM 784 O O . GLY A 1 101 ? 21.117 -11.839 -23.287 1.00 93.12 101 GLY A O 1
ATOM 785 N N . ARG A 1 102 ? 20.160 -10.195 -24.477 1.00 95.69 102 ARG A N 1
ATOM 786 C CA . ARG A 1 102 ? 21.445 -9.640 -24.934 1.00 95.69 102 ARG A CA 1
ATOM 787 C C . ARG A 1 102 ? 22.265 -9.176 -23.723 1.00 95.69 102 ARG A C 1
ATOM 789 O O . ARG A 1 102 ? 21.714 -8.460 -22.889 1.00 95.69 102 ARG A O 1
ATOM 796 N N . PRO A 1 103 ? 23.577 -9.475 -23.634 1.00 96.19 103 PRO A N 1
ATOM 797 C CA . PRO A 1 103 ? 24.369 -9.190 -22.433 1.00 96.19 103 PRO A CA 1
ATOM 798 C C . PRO A 1 103 ? 24.299 -7.735 -21.954 1.00 96.19 103 PRO A C 1
ATOM 800 O O . PRO A 1 103 ? 24.168 -7.476 -20.763 1.00 96.19 103 PRO A O 1
ATOM 803 N N . HIS A 1 104 ? 24.335 -6.778 -22.883 1.00 92.81 104 HIS A N 1
ATOM 804 C CA . HIS A 1 104 ? 24.254 -5.350 -22.569 1.00 92.81 104 HIS A CA 1
ATOM 805 C C . HIS A 1 104 ? 22.866 -4.920 -22.073 1.00 92.81 104 HIS A C 1
ATOM 807 O O . HIS A 1 104 ? 22.771 -4.061 -21.201 1.00 92.81 104 HIS A O 1
ATOM 813 N N . PHE A 1 105 ? 21.791 -5.516 -22.599 1.00 95.31 105 PHE A N 1
ATOM 814 C CA . PHE A 1 105 ? 20.432 -5.185 -22.179 1.00 95.31 105 PHE A CA 1
ATOM 815 C C . PHE A 1 105 ? 20.099 -5.868 -20.852 1.00 95.31 105 PHE A C 1
ATOM 817 O O . PHE A 1 105 ? 19.599 -5.219 -19.943 1.00 95.31 105 PHE A O 1
ATOM 824 N N . ALA A 1 106 ? 20.492 -7.131 -20.678 1.00 94.69 106 ALA A N 1
ATOM 825 C CA . ALA A 1 106 ? 20.390 -7.832 -19.401 1.00 94.69 106 ALA A CA 1
ATOM 826 C C . ALA A 1 106 ? 21.146 -7.100 -18.277 1.00 94.69 106 ALA A C 1
ATOM 828 O O . ALA A 1 106 ? 20.634 -6.995 -17.166 1.00 94.69 106 ALA A O 1
ATOM 829 N N . LEU A 1 107 ? 22.326 -6.535 -18.568 1.00 96.06 107 LEU A N 1
ATOM 830 C CA . LEU A 1 107 ? 23.060 -5.691 -17.621 1.00 96.06 107 LEU A CA 1
ATOM 831 C C . LEU A 1 107 ? 22.270 -4.432 -17.235 1.00 96.06 107 LEU A C 1
ATOM 833 O O . LEU A 1 107 ? 22.232 -4.077 -16.060 1.00 96.06 107 LEU A O 1
ATOM 837 N N . LEU A 1 108 ? 21.630 -3.771 -18.204 1.00 95.88 108 LEU A N 1
ATOM 838 C CA . LEU A 1 108 ? 20.760 -2.624 -17.940 1.00 95.88 108 LEU A CA 1
ATOM 839 C C . LEU A 1 108 ? 19.572 -3.019 -17.051 1.00 95.88 108 LEU A C 1
ATOM 841 O O . LEU A 1 108 ? 19.298 -2.323 -16.079 1.00 95.88 108 LEU A O 1
ATOM 845 N N . LEU A 1 109 ? 18.898 -4.137 -17.339 1.00 95.56 109 LEU A N 1
ATOM 846 C CA . LEU A 1 109 ? 17.782 -4.613 -16.513 1.00 95.56 109 LEU A CA 1
ATOM 847 C C . LEU A 1 109 ? 18.239 -4.946 -15.088 1.00 95.56 109 LEU A C 1
ATOM 849 O O . LEU A 1 109 ? 17.596 -4.531 -14.128 1.00 95.56 109 LEU A O 1
ATOM 853 N N . ALA A 1 110 ? 19.386 -5.615 -14.939 1.00 95.38 110 ALA A N 1
ATOM 854 C CA . ALA A 1 110 ? 19.976 -5.896 -13.633 1.00 95.38 110 ALA A CA 1
ATOM 855 C C . ALA A 1 110 ? 20.328 -4.608 -12.871 1.00 95.38 110 ALA A C 1
ATOM 857 O O . ALA A 1 110 ? 20.122 -4.523 -11.663 1.00 95.38 110 ALA A O 1
ATOM 858 N N . PHE A 1 111 ? 20.827 -3.582 -13.564 1.00 95.94 111 PHE A N 1
ATOM 859 C CA . PHE A 1 111 ? 21.066 -2.274 -12.960 1.00 95.94 111 PHE A CA 1
ATOM 860 C C . PHE A 1 111 ? 19.768 -1.621 -12.465 1.00 95.94 111 PHE A C 1
ATOM 862 O O . PHE A 1 111 ? 19.749 -1.092 -11.355 1.00 95.94 111 PHE A O 1
ATOM 869 N N . LEU A 1 112 ? 18.689 -1.668 -13.255 1.00 95.38 112 LEU A N 1
ATOM 870 C CA . LEU A 1 112 ? 17.390 -1.121 -12.853 1.00 95.38 112 LEU A CA 1
ATOM 871 C C . LEU A 1 112 ? 16.819 -1.842 -11.626 1.00 95.38 112 LEU A C 1
ATOM 873 O O . LEU A 1 112 ? 16.323 -1.174 -10.722 1.00 95.38 112 LEU A O 1
ATOM 877 N N . GLU A 1 113 ? 16.970 -3.164 -11.560 1.00 94.75 113 GLU A N 1
ATOM 878 C CA . GLU A 1 113 ? 16.571 -3.966 -10.398 1.00 94.75 113 GLU A CA 1
ATOM 879 C C . GLU A 1 113 ? 17.343 -3.547 -9.134 1.00 94.75 113 GLU A C 1
ATOM 881 O O . GLU A 1 113 ? 16.760 -3.248 -8.090 1.00 94.75 113 GLU A O 1
ATOM 886 N N . LEU A 1 114 ? 18.671 -3.422 -9.237 1.00 95.38 114 LEU A N 1
ATOM 887 C CA . LEU A 1 114 ? 19.511 -2.968 -8.124 1.00 95.38 114 LEU A CA 1
ATOM 888 C C . LEU A 1 114 ? 19.174 -1.537 -7.685 1.00 95.38 114 LEU A C 1
ATOM 890 O O . LEU A 1 114 ? 19.195 -1.229 -6.489 1.00 95.38 114 LEU A O 1
ATOM 894 N N . LEU A 1 115 ? 18.846 -0.661 -8.636 1.00 95.00 115 LEU A N 1
ATOM 895 C CA . LEU A 1 115 ? 18.395 0.697 -8.348 1.00 95.00 115 LEU A CA 1
ATOM 896 C C . LEU A 1 115 ? 17.065 0.695 -7.577 1.00 95.00 115 LEU A C 1
ATOM 898 O O . LEU A 1 115 ? 16.881 1.532 -6.690 1.00 95.00 115 LEU A O 1
ATOM 902 N N . GLY A 1 116 ? 16.186 -0.276 -7.846 1.00 93.38 116 GLY A N 1
ATOM 903 C CA . GLY A 1 116 ? 14.960 -0.517 -7.086 1.00 93.38 116 GLY A CA 1
ATOM 904 C C . GLY A 1 116 ? 15.214 -0.658 -5.582 1.00 93.38 116 GLY A C 1
ATOM 905 O O . GLY A 1 116 ? 14.548 -0.001 -4.783 1.00 93.38 116 GLY A O 1
ATOM 906 N N . HIS A 1 117 ? 16.251 -1.395 -5.172 1.00 94.06 117 HIS A N 1
ATOM 907 C CA . HIS A 1 117 ? 16.605 -1.521 -3.752 1.00 94.06 117 HIS A CA 1
ATOM 908 C C . HIS A 1 117 ? 17.028 -0.192 -3.113 1.00 94.06 117 HIS A C 1
ATOM 910 O O . HIS A 1 117 ? 16.655 0.099 -1.973 1.00 94.06 117 HIS A O 1
ATOM 916 N N . ALA A 1 118 ? 17.799 0.630 -3.829 1.00 93.06 118 ALA A N 1
ATOM 917 C CA . ALA A 1 118 ? 18.210 1.942 -3.332 1.00 93.06 118 ALA A CA 1
ATOM 918 C C . ALA A 1 118 ? 17.003 2.884 -3.190 1.00 93.06 118 ALA A C 1
ATOM 920 O O . ALA A 1 118 ? 16.875 3.591 -2.186 1.00 93.06 118 ALA A O 1
ATOM 921 N N . ARG A 1 119 ? 16.082 2.843 -4.160 1.00 93.44 119 ARG A N 1
ATOM 922 C CA . ARG A 1 119 ? 14.809 3.570 -4.117 1.00 93.44 119 ARG A CA 1
ATOM 923 C C . ARG A 1 119 ? 13.969 3.150 -2.911 1.00 93.44 119 ARG A C 1
ATOM 925 O O . ARG A 1 119 ? 13.468 4.009 -2.192 1.00 93.44 119 ARG A O 1
ATOM 932 N N . ASP A 1 120 ? 13.860 1.856 -2.628 1.00 91.88 120 ASP A N 1
ATOM 933 C CA . ASP A 1 120 ? 13.086 1.362 -1.485 1.00 91.88 120 ASP A CA 1
ATOM 934 C C . ASP A 1 120 ? 13.697 1.815 -0.143 1.00 91.88 120 ASP A C 1
ATOM 936 O O . ASP A 1 120 ? 12.983 2.225 0.778 1.00 91.88 120 ASP A O 1
ATOM 940 N N . GLN A 1 121 ? 15.030 1.834 -0.034 1.00 91.69 121 GLN A N 1
ATOM 941 C CA . GLN A 1 121 ? 15.727 2.378 1.139 1.00 91.69 121 GLN A CA 1
ATOM 942 C C . GLN A 1 121 ? 15.494 3.884 1.323 1.00 91.69 121 GLN A C 1
ATOM 944 O O . GLN A 1 121 ? 15.316 4.349 2.463 1.00 91.69 121 GLN A O 1
ATOM 949 N N . LEU A 1 122 ? 15.496 4.631 0.213 1.00 91.94 122 LEU A N 1
ATOM 950 C CA . LEU A 1 122 ? 15.207 6.061 0.169 1.00 91.94 122 LEU A CA 1
ATOM 951 C C . LEU A 1 122 ? 13.761 6.328 0.603 1.00 91.94 122 LEU A C 1
ATOM 953 O O . LEU A 1 122 ? 13.531 7.125 1.509 1.00 91.94 122 LEU A O 1
ATOM 957 N N . ASN A 1 123 ? 12.803 5.578 0.060 1.00 92.81 123 ASN A N 1
ATOM 958 C CA . ASN A 1 123 ? 11.390 5.656 0.429 1.00 92.81 123 ASN A CA 1
ATOM 959 C C . ASN A 1 123 ? 11.133 5.269 1.896 1.00 92.81 123 ASN A C 1
ATOM 961 O O . ASN A 1 123 ? 10.140 5.686 2.481 1.00 92.81 123 ASN A O 1
ATOM 965 N N . GLY A 1 124 ? 12.058 4.559 2.548 1.00 91.69 124 GLY A N 1
ATOM 966 C CA . GLY A 1 124 ? 12.015 4.318 3.992 1.00 91.69 124 GLY A CA 1
ATOM 967 C C . GLY A 1 124 ? 12.352 5.532 4.876 1.00 91.69 124 GLY A C 1
ATOM 968 O O . GLY A 1 124 ? 12.130 5.467 6.089 1.00 91.69 124 GLY A O 1
ATOM 969 N N . ILE A 1 125 ? 12.901 6.628 4.330 1.00 91.12 125 ILE A N 1
ATOM 970 C CA . ILE A 1 125 ? 13.270 7.827 5.110 1.00 91.12 125 ILE A CA 1
ATOM 971 C C . ILE A 1 125 ? 12.043 8.473 5.752 1.00 91.12 125 ILE A C 1
ATOM 973 O O . ILE A 1 125 ? 12.124 8.881 6.910 1.00 91.12 125 ILE A O 1
ATOM 977 N N . THR A 1 126 ? 10.912 8.537 5.048 1.00 89.12 126 THR A N 1
ATOM 978 C CA . THR A 1 126 ? 9.677 9.171 5.542 1.00 89.12 126 THR A CA 1
ATOM 979 C C . THR A 1 126 ? 9.208 8.528 6.845 1.00 89.12 126 THR A C 1
ATOM 981 O O . THR A 1 126 ? 8.975 9.224 7.834 1.00 89.12 126 THR A O 1
ATOM 984 N N . ARG A 1 127 ? 9.193 7.189 6.900 1.00 89.94 127 ARG A N 1
ATOM 985 C CA . ARG A 1 127 ? 8.902 6.429 8.123 1.00 89.94 127 ARG A CA 1
ATOM 986 C C . ARG A 1 127 ? 9.884 6.738 9.242 1.00 89.94 127 ARG A C 1
ATOM 988 O O . ARG A 1 127 ? 9.452 7.041 10.349 1.00 89.94 127 ARG A O 1
ATOM 995 N N . ARG A 1 128 ? 11.190 6.680 8.961 1.00 91.44 128 ARG A N 1
ATOM 996 C CA . ARG A 1 128 ? 12.230 6.939 9.973 1.00 91.44 128 ARG A CA 1
ATOM 997 C C . ARG A 1 128 ? 12.123 8.351 10.543 1.00 91.44 128 ARG A C 1
ATOM 999 O O . ARG A 1 128 ? 12.262 8.527 11.748 1.00 91.44 128 ARG A O 1
ATOM 1006 N N . HIS A 1 129 ? 11.845 9.335 9.692 1.00 90.69 129 HIS A N 1
ATOM 1007 C CA . HIS A 1 129 ? 11.649 10.719 10.101 1.00 90.69 129 HIS A CA 1
ATOM 1008 C C . HIS A 1 129 ? 10.413 10.879 10.996 1.00 90.69 129 HIS A C 1
ATOM 1010 O O . HIS A 1 129 ? 10.517 11.486 12.059 1.00 90.69 129 HIS A O 1
ATOM 1016 N N . LEU A 1 130 ? 9.269 10.292 10.620 1.00 89.81 130 LEU A N 1
ATOM 1017 C CA . LEU A 1 130 ? 8.055 10.325 11.445 1.00 89.81 130 LEU A CA 1
ATOM 1018 C C . LEU A 1 130 ? 8.270 9.641 12.798 1.00 89.81 130 LEU A C 1
ATOM 1020 O O . LEU A 1 130 ? 7.934 10.217 13.831 1.00 89.81 130 LEU A O 1
ATOM 1024 N N . ASP A 1 131 ? 8.865 8.446 12.810 1.00 90.81 131 ASP A N 1
ATOM 1025 C CA . ASP A 1 131 ? 9.161 7.726 14.049 1.00 90.81 131 ASP A CA 1
ATOM 1026 C C . ASP A 1 131 ? 10.104 8.534 14.951 1.00 90.81 131 ASP A C 1
ATOM 1028 O O . ASP A 1 131 ? 9.834 8.663 16.144 1.00 90.81 131 ASP A O 1
ATOM 1032 N N . HIS A 1 132 ? 11.162 9.133 14.394 1.00 93.00 132 HIS A N 1
ATOM 1033 C CA . HIS A 1 132 ? 12.079 9.990 15.145 1.00 93.00 132 HIS A CA 1
ATOM 1034 C C . HIS A 1 132 ? 11.365 11.221 15.719 1.00 93.00 132 HIS A C 1
ATOM 1036 O O . HIS A 1 132 ? 11.462 11.503 16.911 1.00 93.00 132 HIS A O 1
ATOM 1042 N N . HIS A 1 133 ? 10.591 11.931 14.899 1.00 92.38 133 HIS A N 1
ATOM 1043 C CA . HIS A 1 133 ? 9.888 13.131 15.335 1.00 92.38 133 HIS A CA 1
ATOM 1044 C C . HIS A 1 133 ? 8.864 12.827 16.438 1.00 92.38 133 HIS A C 1
ATOM 1046 O O . HIS A 1 133 ? 8.850 13.485 17.478 1.00 92.38 133 HIS A O 1
ATOM 1052 N N . TYR A 1 134 ? 8.028 11.802 16.265 1.00 90.31 134 TYR A N 1
ATOM 1053 C CA . TYR A 1 134 ? 6.989 11.494 17.245 1.00 90.31 134 TYR A CA 1
ATOM 1054 C C . TYR A 1 134 ? 7.529 10.810 18.503 1.00 90.31 134 TYR A C 1
ATOM 1056 O O . TYR A 1 134 ? 7.068 11.136 19.596 1.00 90.31 134 TYR A O 1
ATOM 1064 N N . ARG A 1 135 ? 8.491 9.888 18.391 1.00 92.12 135 ARG A N 1
ATOM 1065 C CA . ARG A 1 135 ? 8.972 9.116 19.549 1.00 92.12 135 ARG A CA 1
ATOM 1066 C C . ARG A 1 135 ? 10.135 9.776 20.274 1.00 92.12 135 ARG A C 1
ATOM 1068 O O . ARG A 1 135 ? 10.121 9.787 21.499 1.00 92.12 135 ARG A O 1
ATOM 1075 N N . GLU A 1 136 ? 11.109 10.321 19.547 1.00 93.00 136 GLU A N 1
ATOM 1076 C CA . GLU A 1 136 ? 12.334 10.872 20.145 1.00 93.00 136 GLU A CA 1
ATOM 1077 C C . GLU A 1 136 ? 12.187 12.362 20.467 1.00 93.00 136 GLU A C 1
ATOM 1079 O O . GLU A 1 136 ? 12.484 12.775 21.584 1.00 93.00 136 GLU A O 1
ATOM 1084 N N . ILE A 1 137 ? 11.682 13.174 19.527 1.00 95.69 137 ILE A N 1
ATOM 1085 C CA . ILE A 1 137 ? 11.543 14.628 19.739 1.00 95.69 137 ILE A CA 1
ATOM 1086 C C . ILE A 1 137 ? 10.330 14.938 20.622 1.00 95.69 137 ILE A C 1
ATOM 1088 O O . ILE A 1 137 ? 10.449 15.646 21.620 1.00 95.69 137 ILE A O 1
ATOM 1092 N N . LEU A 1 138 ? 9.153 14.411 20.268 1.00 95.19 138 LEU A N 1
ATOM 1093 C CA . LEU A 1 138 ? 7.913 14.663 21.014 1.00 95.19 138 LEU A CA 1
ATOM 1094 C C . LEU A 1 138 ? 7.715 13.717 22.207 1.00 95.19 138 LEU A C 1
ATOM 1096 O O . LEU A 1 138 ? 6.814 13.942 23.016 1.00 95.19 138 LEU A O 1
ATOM 1100 N N . GLY A 1 139 ? 8.516 12.654 22.323 1.00 92.62 139 GLY A N 1
ATOM 1101 C CA . GLY A 1 139 ? 8.419 11.706 23.435 1.00 92.62 139 GLY A CA 1
ATOM 1102 C C . GLY A 1 139 ? 7.127 10.883 23.451 1.00 92.62 139 GLY A C 1
ATOM 1103 O O . GLY A 1 139 ? 6.770 10.331 24.496 1.00 92.62 139 GLY A O 1
ATOM 1104 N N . MET A 1 140 ? 6.390 10.806 22.335 1.00 91.75 140 MET A N 1
ATOM 1105 C CA . MET A 1 140 ? 5.145 10.046 22.276 1.00 91.75 140 MET A CA 1
ATOM 1106 C C . MET A 1 140 ? 5.430 8.556 22.405 1.00 91.75 140 MET A C 1
ATOM 1108 O O . MET A 1 140 ? 6.281 7.987 21.720 1.00 91.75 140 MET A O 1
ATOM 1112 N N . ARG A 1 141 ? 4.659 7.899 23.267 1.00 87.19 141 ARG A N 1
ATOM 1113 C CA . ARG A 1 141 ? 4.729 6.455 23.478 1.00 87.19 141 ARG A CA 1
ATOM 1114 C C . ARG A 1 141 ? 3.410 5.823 23.053 1.00 87.19 141 ARG A C 1
ATOM 1116 O O . ARG A 1 141 ? 2.360 6.416 23.313 1.00 87.19 141 ARG A O 1
ATOM 1123 N N . PRO A 1 142 ? 3.435 4.634 22.426 1.00 84.50 142 PRO A N 1
ATOM 1124 C CA . PRO A 1 142 ? 2.218 3.876 22.184 1.00 84.50 142 PRO A CA 1
ATOM 1125 C C . PRO A 1 142 ? 1.430 3.715 23.486 1.00 84.50 142 PRO A C 1
ATOM 1127 O O . PRO A 1 142 ? 2.003 3.392 24.530 1.00 84.50 142 PRO A O 1
ATOM 1130 N N . GLY A 1 143 ? 0.121 3.958 23.423 1.00 85.19 143 GLY A N 1
ATOM 1131 C CA . GLY A 1 143 ? -0.757 3.724 24.563 1.00 85.19 143 GLY A CA 1
ATOM 1132 C C . GLY A 1 143 ? -0.722 2.247 24.974 1.00 85.19 143 GLY A C 1
ATOM 1133 O O . GLY A 1 143 ? -0.597 1.380 24.103 1.00 85.19 143 GLY A O 1
ATOM 1134 N N . PRO A 1 144 ? -0.825 1.935 26.277 1.00 87.25 144 PRO A N 1
ATOM 1135 C CA . PRO A 1 144 ? -0.900 0.552 26.721 1.00 87.25 144 PRO A CA 1
ATOM 1136 C C . PRO A 1 144 ? -2.144 -0.131 26.130 1.00 87.25 144 PRO A C 1
ATOM 1138 O O . PRO A 1 144 ? -3.151 0.538 25.869 1.00 87.25 144 PRO A O 1
ATOM 1141 N N . PRO A 1 145 ? -2.111 -1.460 25.935 1.00 83.56 145 PRO A N 1
ATOM 1142 C CA . PRO A 1 145 ? -3.287 -2.196 25.498 1.00 83.56 145 PRO A CA 1
ATOM 1143 C C . PRO A 1 145 ? -4.414 -2.025 26.522 1.00 83.56 145 PRO A C 1
ATOM 1145 O O . PRO A 1 145 ? -4.221 -2.236 27.720 1.00 83.56 145 PRO A O 1
ATOM 1148 N N . VAL A 1 146 ? -5.597 -1.641 26.046 1.00 85.94 146 VAL A N 1
ATOM 1149 C CA . VAL A 1 146 ? -6.800 -1.541 26.878 1.00 85.94 146 VAL A CA 1
ATOM 1150 C C . VAL A 1 146 ? -7.543 -2.875 26.797 1.00 85.94 146 VAL A C 1
ATOM 1152 O O . VAL A 1 146 ? -7.892 -3.281 25.686 1.00 85.94 146 VAL A O 1
ATOM 1155 N N . PRO A 1 147 ? -7.788 -3.563 27.929 1.00 86.06 147 PRO A N 1
ATOM 1156 C CA . PRO A 1 147 ? -8.562 -4.798 27.939 1.00 86.06 147 PRO A CA 1
ATOM 1157 C C . PRO A 1 147 ? -9.960 -4.582 27.364 1.00 86.06 147 PRO A C 1
ATOM 1159 O O . PRO A 1 147 ? -10.603 -3.556 27.605 1.00 86.06 147 PRO A O 1
ATOM 1162 N N . ASP A 1 148 ? -10.441 -5.566 26.620 1.00 85.75 148 ASP A N 1
ATOM 1163 C CA . ASP A 1 148 ? -11.784 -5.560 26.078 1.00 85.75 148 ASP A CA 1
ATOM 1164 C C . ASP A 1 148 ? -12.826 -5.864 27.163 1.00 85.75 148 ASP A C 1
ATOM 1166 O O . ASP A 1 148 ? -12.574 -6.547 28.157 1.00 85.75 148 ASP A O 1
ATOM 1170 N N . ARG A 1 149 ? -14.032 -5.323 26.976 1.00 88.50 149 ARG A N 1
ATOM 1171 C CA . ARG A 1 149 ? -15.171 -5.558 27.866 1.00 88.50 149 ARG A CA 1
ATOM 1172 C C . ARG A 1 149 ? -16.300 -6.185 27.074 1.00 88.50 149 ARG A C 1
ATOM 1174 O O . ARG A 1 149 ? -16.683 -5.675 26.024 1.00 88.50 149 ARG A O 1
ATOM 1181 N N . VAL A 1 150 ? -16.869 -7.256 27.613 1.00 88.06 150 VAL A N 1
ATOM 1182 C CA . VAL A 1 150 ? -17.993 -7.974 27.007 1.00 88.06 150 VAL A CA 1
ATOM 1183 C C . VAL A 1 150 ? -19.174 -8.022 27.965 1.00 88.06 150 VAL A C 1
ATOM 1185 O O . VAL A 1 150 ? -19.014 -8.042 29.186 1.00 88.06 150 VAL A O 1
ATOM 1188 N N . ARG A 1 151 ? -20.387 -8.045 27.409 1.00 90.50 151 ARG A N 1
ATOM 1189 C CA . ARG A 1 151 ? -21.612 -8.260 28.183 1.00 90.50 151 ARG A CA 1
ATOM 1190 C C . ARG A 1 151 ? -21.983 -9.731 28.103 1.00 90.50 151 ARG A C 1
ATOM 1192 O O . ARG A 1 151 ? -22.164 -10.259 27.011 1.00 90.50 151 ARG A O 1
ATOM 1199 N N . VAL A 1 152 ? -22.120 -10.375 29.257 1.00 86.69 152 VAL A N 1
ATOM 1200 C CA . VAL A 1 152 ? -22.517 -11.783 29.349 1.00 86.69 152 VAL A CA 1
ATOM 1201 C C . VAL A 1 152 ? -23.939 -11.859 29.884 1.00 86.69 152 VAL A C 1
ATOM 1203 O O . VAL A 1 152 ? -24.269 -11.220 30.884 1.00 86.69 152 VAL A O 1
ATOM 1206 N N . VAL A 1 153 ? -24.785 -12.640 29.215 1.00 88.88 153 VAL A N 1
ATOM 1207 C CA . VAL A 1 153 ? -26.132 -12.963 29.690 1.00 88.88 153 VAL A CA 1
ATOM 1208 C C . VAL A 1 153 ? -26.073 -14.316 30.379 1.00 88.88 153 VAL A C 1
ATOM 1210 O O . VAL A 1 153 ? -25.706 -15.318 29.770 1.00 88.88 153 VAL A O 1
ATOM 1213 N N . LEU A 1 154 ? -26.429 -14.338 31.657 1.00 85.94 154 LEU A N 1
ATOM 1214 C CA . LEU A 1 154 ? -26.404 -15.534 32.487 1.00 85.94 154 LEU A CA 1
ATOM 1215 C C . LEU A 1 154 ? -27.836 -16.006 32.730 1.00 85.94 154 LEU A C 1
ATOM 1217 O O . LEU A 1 154 ? -28.736 -15.197 32.957 1.00 85.94 154 LEU A O 1
ATOM 1221 N N . ARG A 1 155 ? -28.047 -17.321 32.690 1.00 87.38 155 ARG A N 1
ATOM 1222 C CA . ARG A 1 155 ? -29.330 -17.952 33.007 1.00 87.38 155 ARG A CA 1
ATOM 1223 C C . ARG A 1 155 ? -29.127 -18.933 34.153 1.00 87.38 155 ARG A C 1
ATOM 1225 O O . ARG A 1 155 ? -28.208 -19.745 34.107 1.00 87.38 155 ARG A O 1
ATOM 1232 N N . LEU A 1 156 ? -29.994 -18.858 35.159 1.00 88.88 156 LEU A N 1
ATOM 1233 C CA . LEU A 1 156 ? -30.003 -19.817 36.261 1.00 88.88 156 LEU A CA 1
ATOM 1234 C C . LEU A 1 156 ? -30.430 -21.207 35.770 1.00 88.88 156 LEU A C 1
ATOM 1236 O O . LEU A 1 156 ? -31.316 -21.330 34.921 1.00 88.88 156 LEU A O 1
ATOM 1240 N N . ALA A 1 157 ? -29.818 -22.247 36.335 1.00 86.94 157 ALA A N 1
ATOM 1241 C CA . ALA A 1 157 ? -30.242 -23.627 36.127 1.00 86.94 157 ALA A CA 1
ATOM 1242 C C . ALA A 1 157 ? -31.631 -23.888 36.742 1.00 86.94 157 ALA A C 1
ATOM 1244 O O . ALA A 1 157 ? -32.077 -23.179 37.652 1.00 86.94 157 ALA A O 1
ATOM 1245 N N . ALA A 1 158 ? -32.312 -24.933 36.262 1.00 83.06 158 ALA A N 1
ATOM 1246 C CA . ALA A 1 158 ? -33.587 -25.364 36.830 1.00 83.06 158 ALA A CA 1
ATOM 1247 C C . ALA A 1 158 ? -33.426 -25.684 38.329 1.00 83.06 158 ALA A C 1
ATOM 1249 O O . ALA A 1 158 ? -32.462 -26.326 38.732 1.00 83.06 158 ALA A O 1
ATOM 1250 N N . GLY A 1 159 ? -34.354 -25.204 39.162 1.00 84.56 159 GLY A N 1
ATOM 1251 C CA . GLY A 1 159 ? -34.320 -25.407 40.617 1.00 84.56 159 GLY A CA 1
ATOM 1252 C C . GLY A 1 159 ? -33.625 -24.301 41.426 1.00 84.56 159 GLY A C 1
ATOM 1253 O O . GLY A 1 159 ? -33.976 -24.114 42.585 1.00 84.56 159 GLY A O 1
ATOM 1254 N N . VAL A 1 160 ? -32.776 -23.456 40.826 1.00 87.12 160 VAL A N 1
ATOM 1255 C CA . VAL A 1 160 ? -32.087 -22.351 41.537 1.00 87.12 160 VAL A CA 1
ATOM 1256 C C . VAL A 1 160 ? -32.902 -21.058 41.453 1.00 87.12 160 VAL A C 1
ATOM 1258 O O . VAL A 1 160 ? -33.276 -20.650 40.353 1.00 87.12 160 VAL A O 1
ATOM 1261 N N . ALA A 1 161 ? -33.269 -20.457 42.590 1.00 85.38 161 ALA A N 1
ATOM 1262 C CA . ALA A 1 161 ? -34.095 -19.238 42.638 1.00 85.38 161 ALA A CA 1
ATOM 1263 C C . ALA A 1 161 ? -33.272 -17.953 42.472 1.00 85.38 161 ALA A C 1
ATOM 1265 O O . ALA A 1 161 ? -33.699 -17.021 41.788 1.00 85.38 161 ALA A O 1
ATOM 1266 N N . GLU A 1 162 ? -32.079 -17.948 43.056 1.00 89.38 162 GLU A N 1
ATOM 1267 C CA . GLU A 1 162 ? -31.164 -16.818 43.105 1.00 89.38 162 GLU A CA 1
ATOM 1268 C C . GLU A 1 162 ? -29.728 -17.348 43.135 1.00 89.38 162 GLU A C 1
ATOM 1270 O O . GLU A 1 162 ? -29.463 -18.390 43.740 1.00 89.38 162 GLU A O 1
ATOM 1275 N N . ALA A 1 163 ? -28.805 -16.654 42.474 1.00 90.44 163 ALA A N 1
ATOM 1276 C CA . ALA A 1 163 ? -27.378 -16.930 42.577 1.00 90.44 163 ALA A CA 1
ATOM 1277 C C . ALA A 1 163 ? -26.584 -15.628 42.642 1.00 90.44 163 ALA A C 1
ATOM 1279 O O . ALA A 1 163 ? -26.830 -14.695 41.878 1.00 90.44 163 ALA A O 1
ATOM 1280 N N . ARG A 1 164 ? -25.591 -15.586 43.527 1.00 92.38 164 ARG A N 1
ATOM 1281 C CA . ARG A 1 164 ? -24.668 -14.460 43.655 1.00 92.38 164 ARG A CA 1
ATOM 1282 C C . ARG A 1 164 ? -23.422 -14.732 42.822 1.00 92.38 164 ARG A C 1
ATOM 1284 O O . ARG A 1 164 ? -22.780 -15.764 43.000 1.00 92.38 164 ARG A O 1
ATOM 1291 N N . LEU A 1 165 ? -23.072 -13.807 41.936 1.00 91.56 165 LEU A N 1
ATOM 1292 C CA . LEU A 1 165 ? -21.828 -13.819 41.176 1.00 91.56 165 LEU A CA 1
ATOM 1293 C C . LEU A 1 165 ? -20.893 -12.744 41.746 1.00 91.56 165 LEU A C 1
ATOM 1295 O O . LEU A 1 165 ? -21.141 -11.566 41.492 1.00 91.56 165 LEU A O 1
ATOM 1299 N N . PRO A 1 166 ? -19.839 -13.106 42.497 1.00 93.38 166 PRO A N 1
ATOM 1300 C CA . PRO A 1 166 ? -18.841 -12.154 42.980 1.00 93.38 166 PRO A CA 1
ATOM 1301 C C . PRO A 1 166 ? -18.122 -11.408 41.851 1.00 93.38 166 PRO A C 1
ATOM 1303 O O . PRO A 1 166 ? -18.090 -11.856 40.700 1.00 93.38 166 PRO A O 1
ATOM 1306 N N . ALA A 1 167 ? -17.483 -10.289 42.191 1.00 93.31 167 ALA A N 1
ATOM 1307 C CA . ALA A 1 167 ? -16.484 -9.678 41.319 1.00 93.31 167 ALA A CA 1
ATOM 1308 C C . ALA A 1 167 ? -15.241 -10.587 41.207 1.00 93.31 167 ALA A C 1
ATOM 1310 O O . ALA A 1 167 ? -14.885 -11.295 42.147 1.00 93.31 167 ALA A O 1
ATOM 1311 N N . GLY A 1 168 ? -14.571 -10.569 40.055 1.00 92.75 168 GLY A N 1
ATOM 1312 C CA . GLY A 1 168 ? -13.336 -11.311 39.794 1.00 92.75 168 GLY A CA 1
ATOM 1313 C C . GLY A 1 168 ? -13.509 -12.758 39.317 1.00 92.75 168 GLY A C 1
ATOM 1314 O O . GLY A 1 168 ? -12.499 -13.414 39.034 1.00 92.75 168 GLY A O 1
ATOM 1315 N N . VAL A 1 169 ? -14.748 -13.249 39.182 1.00 93.12 169 VAL A N 1
ATOM 1316 C CA . VAL A 1 169 ? -15.047 -14.611 38.708 1.00 93.12 169 VAL A CA 1
ATOM 1317 C C . VAL A 1 169 ? -14.583 -14.771 37.266 1.00 93.12 169 VAL A C 1
ATOM 1319 O O . VAL A 1 169 ? -14.938 -13.971 36.401 1.00 93.12 169 VAL A O 1
ATOM 1322 N N . ALA A 1 170 ? -13.784 -15.809 37.023 1.00 93.31 170 ALA A N 1
ATOM 1323 C CA . ALA A 1 170 ? -13.221 -16.116 35.718 1.00 93.31 170 ALA A CA 1
ATOM 1324 C C . ALA A 1 170 ? -14.258 -16.789 34.802 1.00 93.31 170 ALA A C 1
ATOM 1326 O O . ALA A 1 170 ? -14.858 -17.799 35.166 1.00 93.31 170 ALA A O 1
ATOM 1327 N N . LEU A 1 171 ? -14.430 -16.248 33.598 1.00 90.69 171 LEU A N 1
ATOM 1328 C CA . LEU A 1 171 ? -15.284 -16.772 32.537 1.00 90.69 171 LEU A CA 1
ATOM 1329 C C . LEU A 1 171 ? -14.410 -17.075 31.317 1.00 90.69 171 LEU A C 1
ATOM 1331 O O . LEU A 1 171 ? -13.804 -16.171 30.740 1.00 90.69 171 LEU A O 1
ATOM 1335 N N . GLN A 1 172 ? -14.325 -18.347 30.933 1.00 91.69 172 GLN A N 1
ATOM 1336 C CA . GLN A 1 172 ? -13.526 -18.766 29.785 1.00 91.69 172 GLN A CA 1
ATOM 1337 C C . GLN A 1 172 ? -14.303 -18.564 28.479 1.00 91.69 172 GLN A C 1
ATOM 1339 O O . GLN A 1 172 ? -15.431 -19.031 28.336 1.00 91.69 172 GLN A O 1
ATOM 1344 N N . ALA A 1 173 ? -13.674 -17.907 27.508 1.00 88.56 173 ALA A N 1
ATOM 1345 C CA . ALA A 1 173 ? -14.263 -17.528 26.226 1.00 88.56 173 ALA A CA 1
ATOM 1346 C C . ALA A 1 173 ? -13.446 -18.093 25.052 1.00 88.56 173 ALA A C 1
ATOM 1348 O O . ALA A 1 173 ? -12.966 -17.365 24.183 1.00 88.56 173 ALA A O 1
ATOM 1349 N N . GLY A 1 174 ? -13.252 -19.413 25.046 1.00 88.88 174 GLY A N 1
ATOM 1350 C CA . GLY A 1 174 ? -12.478 -20.097 24.009 1.00 88.88 174 GLY A CA 1
ATOM 1351 C C . GLY A 1 174 ? -10.974 -19.803 24.076 1.00 88.88 174 GLY A C 1
ATOM 1352 O O . GLY A 1 174 ? -10.423 -19.539 25.147 1.00 88.88 174 GLY A O 1
ATOM 1353 N N . ARG A 1 175 ? -10.302 -19.906 22.927 1.00 89.81 175 ARG A N 1
ATOM 1354 C CA . ARG A 1 175 ? -8.862 -19.659 22.757 1.00 89.81 175 ARG A CA 1
ATOM 1355 C C . ARG A 1 175 ? -8.641 -18.555 21.728 1.00 89.81 175 ARG A C 1
ATOM 1357 O O . ARG A 1 175 ? -9.487 -18.337 20.863 1.00 89.81 175 ARG A O 1
ATOM 1364 N N . ASP A 1 176 ? -7.532 -17.842 21.844 1.00 86.75 176 ASP A N 1
ATOM 1365 C CA . ASP A 1 176 ? -7.117 -16.860 20.850 1.00 86.75 176 ASP A CA 1
ATOM 1366 C C . ASP A 1 176 ? -6.428 -17.497 19.630 1.00 86.75 176 ASP A C 1
ATOM 1368 O O . ASP A 1 176 ? -6.324 -18.719 19.516 1.00 86.75 176 ASP A O 1
ATOM 1372 N N . SER A 1 177 ? -5.973 -16.654 18.699 1.00 87.62 177 SER A N 1
ATOM 1373 C CA . SER A 1 177 ? -5.257 -17.082 17.492 1.00 87.62 177 SER A CA 1
ATOM 1374 C C . SER A 1 177 ? -3.900 -17.731 17.784 1.00 87.62 177 SER A C 1
ATOM 1376 O O . SER A 1 177 ? -3.367 -18.410 16.916 1.00 87.62 177 SER A O 1
ATOM 1378 N N . ALA A 1 178 ? -3.350 -17.537 18.986 1.00 88.62 178 ALA A N 1
ATOM 1379 C CA . ALA A 1 178 ? -2.127 -18.178 19.459 1.00 88.62 178 ALA A CA 1
ATOM 1380 C C . ALA A 1 178 ? -2.410 -19.461 20.270 1.00 88.62 178 ALA A C 1
ATOM 1382 O O . ALA A 1 178 ? -1.485 -20.102 20.763 1.00 88.62 178 ALA A O 1
ATOM 1383 N N . GLY A 1 179 ? -3.681 -19.857 20.417 1.00 89.06 179 GLY A N 1
ATOM 1384 C CA . GLY A 1 179 ? -4.093 -21.034 21.180 1.00 89.06 179 GLY A CA 1
ATOM 1385 C C . GLY A 1 179 ? -4.156 -20.825 22.698 1.00 89.06 179 GLY A C 1
ATOM 1386 O O . GLY A 1 179 ? -4.402 -21.793 23.425 1.00 89.06 179 GLY A O 1
ATOM 1387 N N . VAL A 1 180 ? -3.983 -19.594 23.186 1.00 91.25 180 VAL A N 1
ATOM 1388 C CA . VAL A 1 180 ? -4.033 -19.237 24.611 1.00 91.25 180 VAL A CA 1
ATOM 1389 C C . VAL A 1 180 ? -5.495 -19.065 25.046 1.00 91.25 180 VAL A C 1
ATOM 1391 O O . VAL A 1 180 ? -6.284 -18.446 24.325 1.00 91.25 180 VAL A O 1
ATOM 1394 N N . PRO A 1 181 ? -5.918 -19.617 26.200 1.00 90.62 181 PRO A N 1
ATOM 1395 C CA . PRO A 1 181 ? -7.289 -19.463 26.677 1.00 90.62 181 PRO A CA 1
ATOM 1396 C C . PRO A 1 181 ? -7.611 -18.000 26.998 1.00 90.62 181 PRO A C 1
ATOM 1398 O O . PRO A 1 181 ? -6.891 -17.342 27.749 1.00 90.62 181 PRO A O 1
ATOM 1401 N N . ARG A 1 182 ? -8.740 -17.507 26.480 1.00 90.06 182 ARG A N 1
ATOM 1402 C CA . ARG A 1 182 ? -9.257 -16.174 26.809 1.00 90.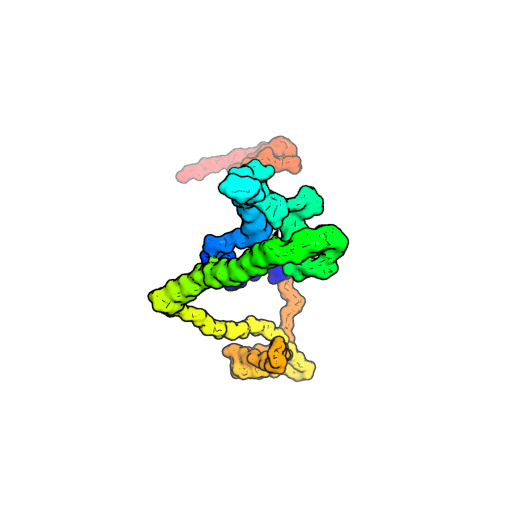06 182 ARG A CA 1
ATOM 1403 C C . ARG A 1 182 ? -10.068 -16.256 28.090 1.00 90.06 182 ARG A C 1
ATOM 1405 O O . ARG A 1 182 ? -11.049 -16.998 28.154 1.00 90.06 182 ARG A O 1
ATOM 1412 N N . ILE A 1 183 ? -9.658 -15.501 29.102 1.00 92.12 183 ILE A N 1
ATOM 1413 C CA . ILE A 1 183 ? -10.307 -15.488 30.413 1.00 92.12 183 ILE A CA 1
ATOM 1414 C C . ILE A 1 183 ? -10.758 -14.065 30.718 1.00 92.12 183 ILE A C 1
ATOM 1416 O O . ILE A 1 183 ? -9.936 -13.173 30.912 1.00 92.12 183 ILE A O 1
ATOM 1420 N N . TYR A 1 184 ? -12.071 -13.879 30.808 1.00 92.38 184 TYR A N 1
ATOM 1421 C CA . TYR A 1 184 ? -12.685 -12.640 31.271 1.00 92.38 184 TYR A CA 1
ATOM 1422 C C . TYR A 1 184 ? -12.952 -12.720 32.766 1.00 92.38 184 TYR A C 1
ATOM 1424 O O . TYR A 1 184 ? -13.120 -13.807 33.317 1.00 92.38 184 TYR A O 1
ATOM 1432 N N . ARG A 1 185 ? -13.015 -11.568 33.430 1.00 93.69 185 ARG A N 1
ATOM 1433 C CA . ARG A 1 185 ? -13.379 -11.483 34.845 1.00 93.69 185 ARG A CA 1
ATOM 1434 C C . ARG A 1 185 ? -14.599 -10.597 35.023 1.00 93.69 185 ARG A C 1
ATOM 1436 O O . ARG A 1 185 ? -14.703 -9.560 34.372 1.00 93.69 185 ARG A O 1
ATOM 1443 N N . SER A 1 186 ? -15.514 -10.991 35.906 1.00 92.81 186 SER A N 1
ATOM 1444 C CA . SER A 1 186 ? -16.620 -10.119 36.308 1.00 92.81 186 SER A CA 1
ATOM 1445 C C . SER A 1 186 ? -16.074 -8.850 36.976 1.00 92.81 186 SER A C 1
ATOM 1447 O O . SER A 1 186 ? -15.296 -8.923 37.922 1.00 92.81 186 SER A O 1
ATOM 1449 N N . GLU A 1 187 ? -16.475 -7.672 36.497 1.00 92.00 187 GLU A N 1
ATOM 1450 C CA . GLU A 1 187 ? -16.002 -6.393 37.062 1.00 92.00 187 GLU A CA 1
ATOM 1451 C C . GLU A 1 187 ? -16.673 -6.053 38.396 1.00 92.00 187 GLU A C 1
ATOM 1453 O O . GLU A 1 187 ? -16.109 -5.347 39.226 1.00 92.00 187 GLU A O 1
ATOM 1458 N N . ARG A 1 188 ? -17.897 -6.545 38.594 1.00 91.31 188 ARG A N 1
ATOM 1459 C CA . ARG A 1 188 ? -18.722 -6.254 39.763 1.00 91.31 188 ARG A CA 1
ATOM 1460 C C . ARG A 1 188 ? -19.454 -7.494 40.230 1.00 91.31 188 ARG A C 1
ATOM 1462 O O . ARG A 1 188 ? -19.693 -8.419 39.453 1.00 91.31 188 ARG A O 1
ATOM 1469 N N . GLU A 1 189 ? -19.854 -7.452 41.489 1.00 93.25 189 GLU A N 1
ATOM 1470 C CA . GLU A 1 189 ? -20.777 -8.426 42.036 1.00 93.25 189 GLU A CA 1
ATOM 1471 C C . GLU A 1 189 ? -22.189 -8.209 41.470 1.00 93.25 189 GLU A C 1
ATOM 1473 O O . GLU A 1 189 ? -22.650 -7.072 41.341 1.00 93.25 189 GLU A O 1
ATOM 1478 N N . VAL A 1 190 ? -22.868 -9.300 41.112 1.00 92.00 190 VAL A N 1
ATOM 1479 C CA . VAL A 1 190 ? -24.246 -9.282 40.611 1.00 92.00 190 VAL A CA 1
ATOM 1480 C C . VAL A 1 190 ? -25.039 -10.430 41.222 1.00 92.00 190 VAL A C 1
ATOM 1482 O O . VAL A 1 190 ? -24.632 -11.588 41.152 1.00 92.00 190 VAL A O 1
ATOM 1485 N N . THR A 1 191 ? -26.216 -10.114 41.751 1.00 91.94 191 THR A N 1
ATOM 1486 C CA . THR A 1 191 ? -27.227 -11.108 42.114 1.00 91.94 191 THR A CA 1
ATOM 1487 C C . THR A 1 191 ? -28.106 -11.407 40.905 1.00 91.94 191 THR A C 1
ATOM 1489 O O . THR A 1 191 ? -28.749 -10.518 40.348 1.00 91.94 191 THR A O 1
ATOM 1492 N N . ILE A 1 192 ? -28.127 -12.667 40.485 1.00 90.62 192 ILE A N 1
ATOM 1493 C CA . ILE A 1 192 ? -28.886 -13.162 39.340 1.00 90.62 192 ILE A CA 1
ATOM 1494 C C . ILE A 1 192 ? -30.153 -13.827 39.869 1.00 90.62 192 ILE A C 1
ATOM 1496 O O . ILE A 1 192 ? -30.085 -14.733 40.699 1.00 90.62 192 ILE A O 1
ATOM 1500 N N . THR A 1 193 ? -31.306 -13.405 39.359 1.00 90.38 193 THR A N 1
ATOM 1501 C CA . THR A 1 193 ? -32.617 -13.984 39.677 1.00 90.38 193 THR A CA 1
ATOM 1502 C C . THR A 1 193 ? -33.217 -14.665 38.446 1.00 90.38 193 THR A C 1
ATOM 1504 O O . THR A 1 193 ? -32.657 -14.629 37.349 1.00 90.38 193 THR A O 1
ATOM 1507 N N . ARG A 1 194 ? -34.394 -15.283 38.599 1.00 85.62 194 ARG A N 1
ATOM 1508 C CA . ARG A 1 194 ? -35.165 -15.863 37.481 1.00 85.62 194 ARG A CA 1
ATOM 1509 C C . ARG A 1 194 ? -35.868 -14.819 36.598 1.00 85.62 194 ARG A C 1
ATOM 1511 O O . ARG A 1 194 ? -36.628 -15.199 35.708 1.00 85.62 194 ARG A O 1
ATOM 1518 N N . ALA A 1 195 ? -35.662 -13.524 36.847 1.00 83.38 195 ALA A N 1
ATOM 1519 C CA . ALA A 1 195 ? -36.288 -12.463 36.071 1.00 83.38 195 ALA A CA 1
ATOM 1520 C C . ALA A 1 195 ? -35.822 -12.507 34.608 1.00 83.38 195 ALA A C 1
ATOM 1522 O O . ALA A 1 195 ? -34.627 -12.545 34.316 1.00 83.38 195 ALA A O 1
ATOM 1523 N N . ARG A 1 196 ? -36.782 -12.480 33.680 1.00 84.12 196 ARG A N 1
ATOM 1524 C CA . ARG A 1 196 ? -36.537 -12.394 32.238 1.00 84.12 196 ARG A CA 1
ATOM 1525 C C . ARG A 1 196 ? -37.290 -11.207 31.659 1.00 84.12 196 ARG A C 1
ATOM 1527 O O . ARG A 1 196 ? -38.398 -10.905 32.095 1.00 84.12 196 ARG A O 1
ATOM 1534 N N . VAL A 1 197 ? -36.705 -10.562 30.658 1.00 85.38 197 VAL A N 1
ATOM 1535 C CA . VAL A 1 197 ? -37.418 -9.559 29.864 1.00 85.38 197 VAL A CA 1
ATOM 1536 C C . VAL A 1 197 ? -38.375 -10.302 28.934 1.00 85.38 197 VAL A C 1
ATOM 1538 O O . VAL A 1 197 ? -37.926 -10.984 28.018 1.00 85.38 197 VAL A O 1
ATOM 1541 N N . ASP A 1 198 ? -39.676 -10.214 29.211 1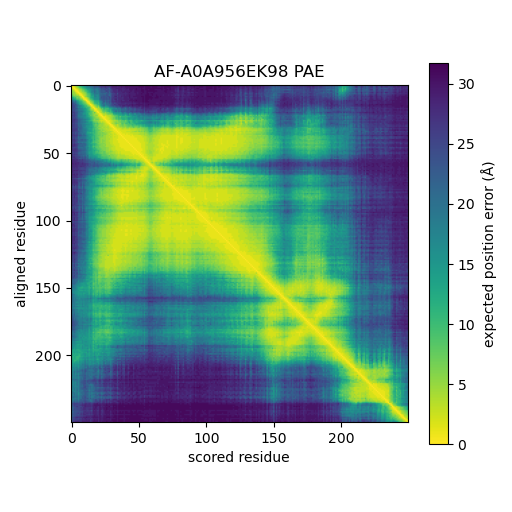.00 88.12 198 ASP A N 1
ATOM 1542 C CA . ASP A 1 198 ? -40.721 -10.887 28.426 1.00 88.12 198 ASP A CA 1
ATOM 1543 C C . ASP A 1 198 ? -41.107 -10.077 27.178 1.00 88.12 198 ASP A C 1
ATOM 1545 O O . ASP A 1 198 ? -41.136 -10.602 26.068 1.00 88.12 198 ASP A O 1
ATOM 1549 N N . ALA A 1 199 ? -41.317 -8.765 27.337 1.00 86.75 199 ALA A N 1
ATOM 1550 C CA . ALA A 1 199 ? -41.580 -7.854 26.230 1.00 86.75 199 ALA A CA 1
ATOM 1551 C C . ALA A 1 199 ? -41.036 -6.447 26.514 1.00 86.75 199 ALA A C 1
ATOM 1553 O O . ALA A 1 199 ? -41.225 -5.907 27.603 1.00 86.75 199 ALA A O 1
ATOM 1554 N N . ILE A 1 200 ? -40.427 -5.826 25.501 1.00 88.94 200 ILE A N 1
ATOM 1555 C CA . ILE A 1 200 ? -40.101 -4.394 25.489 1.00 88.94 200 ILE A CA 1
ATOM 1556 C C . ILE A 1 200 ? -41.117 -3.713 24.577 1.00 88.94 200 ILE A C 1
ATOM 1558 O O . ILE A 1 200 ? -41.268 -4.090 23.416 1.00 88.94 200 ILE A O 1
ATOM 1562 N N . ARG A 1 201 ? -41.842 -2.725 25.105 1.00 88.50 201 ARG A N 1
ATOM 1563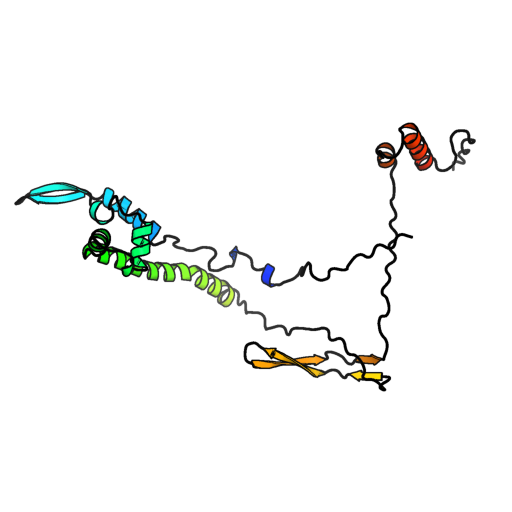 C CA . ARG A 1 201 ? -42.845 -1.963 24.354 1.00 88.50 201 ARG A CA 1
ATOM 1564 C C . ARG A 1 201 ? -42.457 -0.494 24.367 1.00 88.50 201 ARG A C 1
ATOM 1566 O O . ARG A 1 201 ? -42.179 0.054 25.427 1.00 88.50 201 ARG A O 1
ATOM 1573 N N . VAL A 1 202 ? -42.451 0.126 23.192 1.00 87.31 202 VAL A N 1
ATOM 1574 C CA . VAL A 1 202 ? -42.166 1.554 23.031 1.00 87.31 202 VAL A CA 1
ATOM 1575 C C . VAL A 1 202 ? -43.445 2.247 22.582 1.00 87.31 202 VAL A C 1
ATOM 1577 O O . VAL A 1 202 ? -44.088 1.808 21.629 1.00 87.31 202 VAL A O 1
ATOM 1580 N N . VAL A 1 203 ? -43.814 3.321 23.279 1.00 86.69 203 VAL A N 1
ATOM 1581 C CA . VAL A 1 203 ? -44.886 4.228 22.862 1.00 86.69 203 VAL A CA 1
ATOM 1582 C C . VAL A 1 203 ? -44.226 5.471 22.284 1.00 86.69 203 VAL A C 1
ATOM 1584 O O . VAL A 1 203 ? -43.487 6.161 22.980 1.00 86.69 203 VAL A O 1
ATOM 1587 N N . HIS A 1 204 ? -44.477 5.735 21.005 1.00 82.69 204 HIS A N 1
ATOM 1588 C CA . HIS A 1 204 ? -44.034 6.947 20.329 1.00 82.69 204 HIS A CA 1
ATOM 1589 C C . HIS A 1 204 ? -45.253 7.829 20.063 1.00 82.69 204 HIS A C 1
ATOM 1591 O O . HIS A 1 204 ? -46.192 7.396 19.393 1.00 82.69 204 HIS A O 1
ATOM 1597 N N . VAL A 1 205 ? -45.245 9.042 20.613 1.00 81.94 205 VAL A N 1
ATOM 1598 C CA . VAL A 1 205 ? -46.260 10.059 20.328 1.00 81.94 205 VAL A CA 1
ATOM 1599 C C . VAL A 1 205 ? -45.652 11.049 19.348 1.00 81.94 205 VAL A C 1
ATOM 1601 O O . VAL A 1 205 ? -44.780 11.835 19.710 1.00 81.94 205 VAL A O 1
ATOM 1604 N N . GLU A 1 206 ? -46.112 10.995 18.103 1.00 78.12 206 GLU A N 1
ATOM 1605 C CA . GLU A 1 206 ? -45.758 11.972 17.081 1.00 78.12 206 GLU A CA 1
ATOM 1606 C C . GLU A 1 206 ? -46.723 13.155 17.188 1.00 78.12 206 GLU A C 1
ATOM 1608 O O . GLU A 1 206 ? -47.916 13.033 16.902 1.00 78.12 206 GLU A O 1
ATOM 1613 N N . ARG A 1 207 ? -46.218 14.307 17.636 1.00 75.56 207 ARG A N 1
ATOM 1614 C CA . ARG A 1 207 ? -46.976 15.560 17.625 1.00 75.56 207 ARG A CA 1
ATOM 1615 C C . ARG A 1 207 ? -46.563 16.364 16.402 1.00 75.56 207 ARG A C 1
ATOM 1617 O O . ARG A 1 207 ? -45.527 17.023 16.414 1.00 75.56 207 ARG A O 1
ATOM 1624 N N . ARG A 1 208 ? -47.391 16.333 15.361 1.00 73.69 208 ARG A N 1
ATOM 1625 C CA . ARG A 1 208 ? -47.224 17.209 14.201 1.00 73.69 208 ARG A CA 1
ATOM 1626 C C . ARG A 1 208 ? -47.832 18.572 14.519 1.00 73.69 208 ARG A C 1
ATOM 1628 O O . ARG A 1 208 ? -49.042 18.685 14.695 1.00 73.69 208 ARG A O 1
ATOM 1635 N N . VAL A 1 209 ? -46.990 19.597 14.622 1.00 69.31 209 VAL A N 1
ATOM 1636 C CA . VAL A 1 209 ? -47.446 20.991 14.670 1.00 69.31 209 VAL A CA 1
ATOM 1637 C C . VAL A 1 209 ? -47.611 21.437 13.226 1.00 69.31 209 VAL A C 1
ATOM 1639 O O . VAL A 1 209 ? -46.627 21.710 12.549 1.00 69.31 209 VAL A O 1
ATOM 1642 N N . VAL A 1 210 ? -48.846 21.424 12.735 1.00 70.62 210 VAL A N 1
ATOM 1643 C CA . VAL A 1 210 ? -49.158 21.886 11.381 1.00 70.62 210 VAL A CA 1
ATOM 1644 C C . VAL A 1 210 ? -49.292 23.404 11.418 1.00 70.62 210 VAL A C 1
ATOM 1646 O O . VAL A 1 210 ? -50.090 23.930 12.189 1.00 70.62 210 VAL A O 1
ATOM 1649 N N . GLY A 1 211 ? -48.496 24.109 10.615 1.00 70.19 211 GLY A N 1
ATOM 1650 C CA . GLY A 1 211 ? -48.609 25.560 10.439 1.00 70.19 211 GLY A CA 1
ATOM 1651 C C . GLY A 1 211 ? -49.551 25.941 9.290 1.00 70.19 211 GLY A C 1
ATOM 1652 O O . GLY A 1 211 ? -49.794 25.149 8.381 1.00 70.19 211 GLY A O 1
ATOM 1653 N N . LEU A 1 212 ? -50.026 27.192 9.267 1.00 70.56 212 LEU A N 1
ATOM 1654 C CA . LEU A 1 212 ? -50.945 27.706 8.232 1.00 70.56 212 LEU A CA 1
ATOM 1655 C C . LEU A 1 212 ? -50.416 27.526 6.797 1.00 70.56 212 LEU A C 1
ATOM 1657 O O . LEU A 1 212 ? -51.162 27.192 5.878 1.00 70.56 212 LEU A O 1
ATOM 1661 N N . ALA A 1 213 ? -49.109 27.719 6.601 1.00 70.81 213 ALA A N 1
ATOM 1662 C CA . ALA A 1 213 ? -48.471 27.565 5.295 1.00 70.81 213 ALA A CA 1
ATOM 1663 C C . ALA A 1 213 ? -48.423 26.105 4.813 1.00 70.81 213 ALA A C 1
ATOM 1665 O O . ALA A 1 213 ? -48.371 25.867 3.607 1.00 70.81 213 ALA A O 1
ATOM 1666 N N . GLU A 1 214 ? -48.426 25.141 5.735 1.00 72.38 214 GLU A N 1
ATOM 1667 C CA . GLU A 1 214 ? -48.432 23.716 5.402 1.00 72.38 214 GLU A CA 1
ATOM 1668 C C . GLU A 1 214 ? -49.833 23.234 5.031 1.00 72.38 214 GLU A C 1
ATOM 1670 O O . GLU A 1 214 ? -49.960 22.523 4.040 1.00 72.38 214 GLU A O 1
ATOM 1675 N N . LEU A 1 215 ? -50.876 23.696 5.734 1.00 73.25 215 LEU A N 1
ATOM 1676 C CA . LEU A 1 215 ? -52.282 23.421 5.395 1.00 73.25 215 LEU A CA 1
ATOM 1677 C C . LEU A 1 215 ? -52.625 23.850 3.968 1.00 73.25 215 LEU A C 1
ATOM 1679 O O . LEU A 1 215 ? -53.194 23.080 3.204 1.00 73.25 215 LEU A O 1
ATOM 1683 N N . ARG A 1 216 ? -52.200 25.055 3.569 1.00 66.12 216 ARG A N 1
ATOM 1684 C CA . ARG A 1 216 ? -52.456 25.588 2.220 1.00 66.12 216 ARG A CA 1
ATOM 1685 C C . ARG A 1 216 ? -51.761 24.800 1.103 1.00 66.12 216 ARG A C 1
ATOM 1687 O O . ARG A 1 216 ? -52.147 24.912 -0.057 1.00 66.12 216 ARG A O 1
ATOM 1694 N N . ARG A 1 217 ? -50.696 24.061 1.424 1.00 70.44 217 ARG A N 1
ATOM 1695 C CA . ARG A 1 217 ? -49.934 23.247 0.461 1.00 70.44 217 ARG A CA 1
ATOM 1696 C C . ARG A 1 217 ? -50.278 21.763 0.548 1.00 70.44 217 ARG A C 1
ATOM 1698 O O . ARG A 1 217 ? -49.676 20.976 -0.188 1.00 70.44 217 ARG A O 1
ATOM 1705 N N . ASP A 1 218 ? -51.198 21.380 1.429 1.00 72.69 218 ASP A N 1
ATOM 1706 C CA . ASP A 1 218 ? -51.628 19.998 1.552 1.00 72.69 218 ASP A CA 1
ATOM 1707 C C . ASP A 1 218 ? -52.436 19.603 0.312 1.00 72.69 218 ASP A C 1
ATOM 1709 O O . ASP A 1 218 ? -53.504 20.141 0.037 1.00 72.69 218 ASP A O 1
ATOM 1713 N N . ARG A 1 219 ? -51.895 18.665 -0.471 1.00 64.38 219 ARG A N 1
ATOM 1714 C CA . ARG A 1 219 ? -52.512 18.195 -1.720 1.00 64.38 219 ARG A CA 1
ATOM 1715 C C . ARG A 1 219 ? -53.686 17.243 -1.481 1.00 64.38 219 ARG A C 1
ATOM 1717 O O . ARG A 1 219 ? -54.321 16.836 -2.449 1.00 64.38 219 ARG A O 1
ATOM 1724 N N . GLY A 1 220 ? -53.928 16.848 -0.229 1.00 74.31 220 GLY A N 1
ATOM 1725 C CA . GLY A 1 220 ? -55.057 16.009 0.168 1.00 74.31 220 GLY A CA 1
ATOM 1726 C C . GLY A 1 220 ? -56.346 16.778 0.469 1.00 74.31 220 GLY A C 1
ATOM 1727 O O . GLY A 1 220 ? -57.376 16.134 0.640 1.00 74.31 220 GLY A O 1
ATOM 1728 N N . LEU A 1 221 ? -56.301 18.114 0.530 1.00 74.25 221 LEU A N 1
ATOM 1729 C CA . LEU A 1 221 ? -57.455 18.986 0.774 1.00 74.25 221 LEU A CA 1
ATOM 1730 C C . LEU A 1 221 ? -57.781 19.787 -0.492 1.00 74.25 221 LEU A C 1
ATOM 1732 O O . LEU A 1 221 ? -56.876 20.205 -1.221 1.00 74.25 221 LEU A O 1
ATOM 1736 N N . SER A 1 222 ? -59.065 20.026 -0.759 1.00 78.81 222 SER A N 1
ATOM 1737 C CA . SER A 1 222 ? -59.456 21.001 -1.780 1.00 78.81 222 SER A CA 1
ATOM 1738 C C . SER A 1 222 ? -59.078 22.428 -1.343 1.00 78.81 222 SER A C 1
ATOM 1740 O O . SER A 1 222 ? -58.857 22.676 -0.153 1.00 78.81 222 SER A O 1
ATOM 1742 N N . PRO A 1 223 ? -58.984 23.395 -2.277 1.00 75.31 223 PRO A N 1
ATOM 1743 C CA . PRO A 1 223 ? -58.604 24.768 -1.944 1.00 75.31 223 PRO A CA 1
ATOM 1744 C C . PRO A 1 223 ? -59.475 25.410 -0.854 1.00 75.31 223 PRO A C 1
ATOM 1746 O O . PRO A 1 223 ? -58.938 26.100 0.014 1.00 75.31 223 PRO A O 1
ATOM 1749 N N . ASP A 1 224 ? -60.783 25.143 -0.873 1.00 77.38 224 ASP A N 1
ATOM 1750 C CA . ASP A 1 224 ? -61.739 25.691 0.095 1.00 77.38 224 ASP A CA 1
ATOM 1751 C C . ASP A 1 224 ? -61.592 25.012 1.466 1.00 77.38 224 ASP A C 1
ATOM 1753 O O . ASP A 1 224 ? -61.525 25.683 2.493 1.00 77.38 224 ASP A O 1
ATOM 1757 N N . GLU A 1 225 ? -61.405 23.690 1.500 1.00 78.25 225 GLU A N 1
ATOM 1758 C CA . GLU A 1 225 ? -61.166 22.948 2.747 1.00 78.25 225 GLU A CA 1
ATOM 1759 C C . GLU A 1 225 ? -59.833 23.328 3.407 1.00 78.25 225 GLU A C 1
ATOM 1761 O O . GLU A 1 225 ? -59.738 23.408 4.633 1.00 78.25 225 GLU A O 1
ATOM 1766 N N . ALA A 1 226 ? -58.795 23.585 2.606 1.00 75.88 226 ALA A N 1
ATOM 1767 C CA . ALA A 1 226 ? -57.506 24.055 3.098 1.00 75.88 226 ALA A CA 1
ATOM 1768 C C . ALA A 1 226 ? -57.604 25.475 3.678 1.00 75.88 226 ALA A C 1
ATOM 1770 O O . ALA A 1 226 ? -56.939 25.780 4.673 1.00 75.88 226 ALA A O 1
ATOM 1771 N N . PHE A 1 227 ? -58.434 26.334 3.075 1.00 76.00 227 PHE A N 1
ATOM 1772 C CA . PHE A 1 227 ? -58.715 27.675 3.580 1.00 76.00 227 PHE A CA 1
ATOM 1773 C C . PHE A 1 227 ? -59.478 27.623 4.907 1.00 76.00 227 PHE A C 1
ATOM 1775 O O . PHE A 1 227 ? -59.021 28.217 5.883 1.00 76.00 227 PHE A O 1
ATOM 1782 N N . ASP A 1 228 ? -60.558 26.846 4.986 1.00 77.00 228 ASP A N 1
ATOM 1783 C CA . ASP A 1 228 ? -61.353 26.686 6.209 1.00 77.00 228 ASP A CA 1
ATOM 1784 C C . ASP A 1 228 ? -60.540 26.066 7.351 1.00 77.00 228 ASP A C 1
ATOM 1786 O O . ASP A 1 228 ? -60.612 26.508 8.500 1.00 77.00 228 ASP A O 1
ATOM 1790 N N . ALA A 1 229 ? -59.712 25.062 7.052 1.00 72.88 229 ALA A N 1
ATOM 1791 C CA . ALA A 1 229 ? -58.835 24.445 8.041 1.00 72.88 229 ALA A CA 1
ATOM 1792 C C . ALA A 1 229 ? -57.736 25.408 8.529 1.00 72.88 229 ALA A C 1
ATOM 1794 O O . ALA A 1 229 ? -57.399 25.402 9.714 1.00 72.88 229 ALA A O 1
ATOM 1795 N N . ALA A 1 230 ? -57.204 26.265 7.649 1.00 73.62 230 ALA A N 1
ATOM 1796 C CA . ALA A 1 230 ? -56.287 27.332 8.042 1.00 73.62 230 ALA A CA 1
ATOM 1797 C C . ALA A 1 230 ? -56.987 28.392 8.907 1.00 73.62 230 ALA A C 1
ATOM 1799 O O . ALA A 1 230 ? -56.411 28.844 9.895 1.00 73.62 230 ALA A O 1
ATOM 1800 N N . LEU A 1 231 ? -58.234 28.746 8.586 1.00 72.38 231 LEU A N 1
ATOM 1801 C CA . LEU A 1 231 ? -59.022 29.695 9.369 1.00 72.38 231 LEU A CA 1
ATOM 1802 C C . LEU A 1 231 ? -59.283 29.163 10.786 1.00 72.38 231 LEU A C 1
ATOM 1804 O O . LEU A 1 231 ? -59.010 29.865 11.755 1.00 72.38 231 LEU A O 1
ATOM 1808 N N . ARG A 1 232 ? -59.691 27.891 10.911 1.00 71.50 232 ARG A N 1
ATOM 1809 C CA . ARG A 1 232 ? -59.856 27.198 12.204 1.00 71.50 232 ARG A CA 1
ATOM 1810 C C . ARG A 1 232 ? -58.561 27.137 13.012 1.00 71.50 232 ARG A C 1
ATOM 1812 O O . ARG A 1 232 ? -58.584 27.284 14.229 1.00 71.50 232 ARG A O 1
ATOM 1819 N N . LEU A 1 233 ? -57.421 26.923 12.352 1.00 74.00 233 LEU A N 1
ATOM 1820 C CA . LEU A 1 233 ? -56.122 26.906 13.028 1.00 74.00 233 LEU A CA 1
ATOM 1821 C C . LEU A 1 233 ? -55.720 28.303 13.540 1.00 74.00 233 LEU A C 1
ATOM 1823 O O . LEU A 1 233 ? -55.119 28.403 14.606 1.00 74.00 233 LEU A O 1
ATOM 1827 N N . ALA A 1 234 ? -56.016 29.363 12.780 1.00 70.62 234 ALA A N 1
ATOM 1828 C CA . ALA A 1 234 ? -55.639 30.738 13.112 1.00 70.62 234 ALA A CA 1
ATOM 1829 C C . ALA A 1 234 ? -56.562 31.392 14.148 1.00 70.62 234 ALA A C 1
ATOM 1831 O O . ALA A 1 234 ? -56.084 32.136 15.002 1.00 70.62 234 ALA A O 1
ATOM 1832 N N . LEU A 1 235 ? -57.868 31.144 14.050 1.00 70.25 235 LEU A N 1
ATOM 1833 C CA . LEU A 1 235 ? -58.886 31.791 14.878 1.00 70.25 235 LEU A CA 1
ATOM 1834 C C . LEU A 1 235 ? -59.287 30.951 16.098 1.00 70.25 235 LEU A C 1
ATOM 1836 O O . LEU A 1 235 ? -59.896 31.486 17.020 1.00 70.25 235 LEU A O 1
ATOM 1840 N N . GLY A 1 236 ? -58.925 29.664 16.128 1.00 64.69 236 GLY A N 1
ATOM 1841 C CA . GLY A 1 236 ? -59.554 28.707 17.037 1.00 64.69 236 GLY A CA 1
ATOM 1842 C C . GLY A 1 236 ? -61.003 28.436 16.621 1.00 64.69 236 GLY A C 1
ATOM 1843 O O . GLY A 1 236 ? -61.404 28.780 15.509 1.00 64.69 236 GLY A O 1
ATOM 1844 N N . ASP A 1 237 ? -61.796 27.809 17.493 1.00 53.38 237 ASP A N 1
ATOM 1845 C CA . ASP A 1 237 ? -63.244 27.741 17.259 1.00 53.38 237 ASP A CA 1
ATOM 1846 C C . ASP A 1 237 ? -63.828 29.167 17.249 1.00 53.38 237 ASP A C 1
ATOM 1848 O O . ASP A 1 237 ? -63.518 29.936 18.166 1.00 53.38 237 ASP A O 1
ATOM 1852 N N . PRO A 1 238 ? -64.685 29.525 16.270 1.00 55.88 238 PRO A N 1
ATOM 1853 C CA . PRO A 1 238 ? -65.687 28.618 15.707 1.00 55.88 238 PRO A CA 1
ATOM 1854 C C . PRO A 1 238 ? -65.809 28.663 14.156 1.00 55.88 238 PRO A C 1
ATOM 1856 O O . PRO A 1 238 ? -65.045 29.338 13.466 1.00 55.88 238 PRO A O 1
ATOM 1859 N N . GLY A 1 239 ? -66.698 27.849 13.575 1.00 58.12 239 GLY A N 1
ATOM 1860 C CA . GLY A 1 239 ? -66.790 27.614 12.128 1.00 58.12 239 GLY A CA 1
ATOM 1861 C C . GLY A 1 239 ? -67.427 28.763 11.326 1.00 58.12 239 GLY A C 1
ATOM 1862 O O . GLY A 1 239 ? -67.955 29.716 11.900 1.00 58.12 239 GLY A O 1
ATOM 1863 N N . PRO A 1 240 ? -67.410 28.698 9.978 1.00 54.00 240 PRO A N 1
ATOM 1864 C CA . PRO A 1 240 ? -68.054 29.709 9.139 1.00 54.00 240 PRO A CA 1
ATOM 1865 C C . PRO A 1 240 ? -69.559 29.805 9.450 1.00 54.00 240 PRO A C 1
ATOM 1867 O O . PRO A 1 240 ? -70.312 28.877 9.165 1.00 54.00 240 PRO A O 1
ATOM 1870 N N . GLY A 1 241 ? -69.992 30.927 10.037 1.00 57.75 241 GLY A N 1
ATOM 1871 C CA . GLY A 1 241 ? -71.381 31.177 10.453 1.00 57.75 241 GLY A CA 1
ATOM 1872 C C . GLY A 1 241 ? -71.586 31.303 11.966 1.00 57.75 241 GLY A C 1
ATOM 1873 O O . GLY A 1 241 ? -72.645 31.763 12.393 1.00 57.75 241 GLY A O 1
ATOM 1874 N N . ASP A 1 242 ? -70.581 30.961 12.768 1.00 59.97 242 ASP A N 1
ATOM 1875 C CA . ASP A 1 242 ? -70.634 31.143 14.214 1.00 59.97 242 ASP A CA 1
ATOM 1876 C C . ASP A 1 242 ? -70.358 32.610 14.612 1.00 59.97 242 ASP A C 1
ATOM 1878 O O . ASP A 1 242 ? -69.647 33.335 13.902 1.00 59.97 242 ASP A O 1
ATOM 1882 N N . PRO A 1 243 ? -70.936 33.099 15.728 1.00 58.00 243 PRO A N 1
ATOM 1883 C CA . PRO A 1 243 ? -70.744 34.476 16.166 1.00 58.00 243 PRO A CA 1
ATOM 1884 C C . PRO A 1 243 ? -69.270 34.743 16.488 1.00 58.00 243 PRO A C 1
ATOM 1886 O O . PRO A 1 243 ? -68.618 33.968 17.187 1.00 58.00 243 PRO A O 1
ATOM 1889 N N . VAL A 1 244 ? -68.753 35.866 15.981 1.00 58.50 244 VAL A N 1
ATOM 1890 C CA . VAL A 1 244 ? -67.365 36.290 16.205 1.00 58.50 244 VAL A CA 1
ATOM 1891 C C . VAL A 1 244 ? -67.130 36.446 17.715 1.00 58.50 244 VAL A C 1
ATOM 1893 O O . VAL A 1 244 ? -67.907 37.160 18.357 1.00 58.50 244 VAL A O 1
ATOM 1896 N N . PRO A 1 245 ? -66.085 35.823 18.297 1.00 55.44 245 PRO A N 1
ATOM 1897 C CA . PRO A 1 245 ? -65.778 35.988 19.711 1.00 55.44 245 PRO A CA 1
ATOM 1898 C C . PRO A 1 245 ? -65.574 37.471 20.035 1.00 55.44 245 PRO A C 1
ATOM 1900 O O . PRO A 1 245 ? -64.762 38.153 19.407 1.00 55.44 245 PRO A O 1
ATOM 1903 N N . THR A 1 246 ? -66.328 37.990 21.000 1.00 55.09 246 THR A N 1
ATOM 1904 C CA . THR A 1 246 ? -66.178 39.367 21.475 1.00 55.09 246 THR A CA 1
ATOM 1905 C C . THR A 1 246 ? -64.824 39.515 22.158 1.00 55.09 246 THR A C 1
ATOM 1907 O O . THR A 1 246 ? -64.546 38.846 23.150 1.00 55.09 246 THR A O 1
ATOM 1910 N N . TRP A 1 247 ? -63.974 40.382 21.611 1.00 48.59 247 TRP A N 1
ATOM 1911 C CA . TRP A 1 247 ? -62.665 40.705 22.170 1.00 48.59 247 TRP A CA 1
ATOM 1912 C C . TRP A 1 247 ? -62.818 41.412 23.527 1.00 48.59 247 TRP A C 1
ATOM 1914 O O . TRP A 1 247 ? -63.148 42.598 23.575 1.00 48.59 247 TRP A O 1
ATOM 1924 N N . GLU A 1 248 ? -62.566 40.702 24.627 1.00 54.03 248 GLU A N 1
ATOM 1925 C CA . GLU A 1 248 ? -62.351 41.310 25.946 1.00 54.03 248 GLU A CA 1
ATOM 1926 C C . GLU A 1 248 ? -60.874 41.703 26.074 1.00 54.03 248 GLU A C 1
ATOM 1928 O O . GLU A 1 248 ? -60.036 40.929 26.531 1.00 54.03 248 GLU A O 1
ATOM 1933 N N . GLY A 1 249 ? -60.530 42.899 25.596 1.00 52.91 249 GLY A N 1
ATOM 1934 C CA . GLY A 1 249 ? -59.192 43.461 25.773 1.00 52.91 249 GLY A CA 1
ATOM 1935 C C . GLY A 1 249 ? -59.010 44.114 27.147 1.00 52.91 249 GLY A C 1
ATOM 1936 O O . GLY A 1 249 ? -59.774 45.014 27.499 1.00 52.91 249 GLY A O 1
ATOM 1937 N N . GLN A 1 250 ? -57.952 43.713 27.861 1.00 38.03 250 GLN A N 1
ATOM 1938 C CA . GLN A 1 250 ? -57.172 44.549 28.785 1.00 38.03 250 GLN A CA 1
ATOM 1939 C C . GLN A 1 250 ? -55.713 44.555 28.334 1.00 38.03 250 GLN A C 1
ATOM 1941 O O . GLN A 1 250 ? -55.222 43.473 27.939 1.00 38.03 250 GLN A O 1
#

Radius of gyration: 40.08 Å; Cα contacts (8 Å, |Δi|>4): 179; chains: 1; bounding box: 112×70×84 Å

Nearest PDB structures (foldseek):
  7aeb-assembly1_H  TM=5.779E-01  e=7.724E-10  Algoriphagus machipongonensis
  6j0n-assembly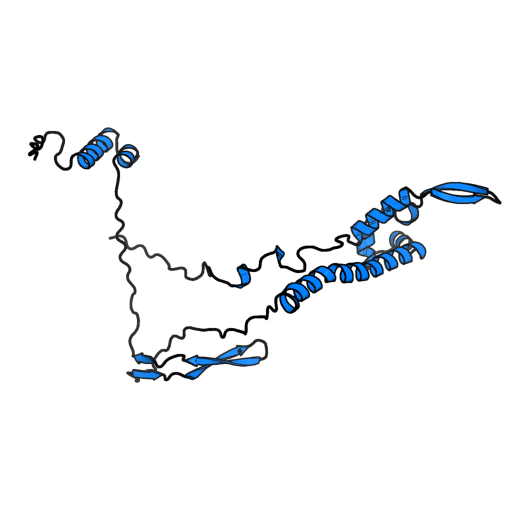1_J  TM=7.108E-01  e=7.396E-07  Photorhabdus asymbiotica subsp. asymbiotica ATCC 43949
  6rao-assembly1_I  TM=5.885E-01  e=4.905E-07  Serratia entomophila
  7b5h-assembly1_BH  TM=5.100E-01  e=7.843E-07  Nostoc sp. PCC 7120 = FACHB-418

pLDDT: mean 82.39, std 15.57, range [34.22, 96.5]

Secondary structure (DSSP, 8-state):
---------TTS--TT-GGGG--GGG-TTSS-S----HHHHHHHHHHHHHHSEEEEEETTEEEEEEETHHHH--TT--HHHHHHHHH-GGG--HHHHHHHT-HHHHHHHHHHHHHHHHHHHHHTHHHHHHHIIIIIIS---PPPPPPP-------PPTT-SEEEE-TT-EEEEEE-TTSPEEEEE-SS-EEEES-----------------HHHHTT-TTS-HHHHHHHHHHHHH-S--TTSPPPP----

Solvent-accessible surface area (backbone atoms only — not comparable to full-atom values): 16177 Å² total; per-residue (Å²): 135,86,87,77,86,75,81,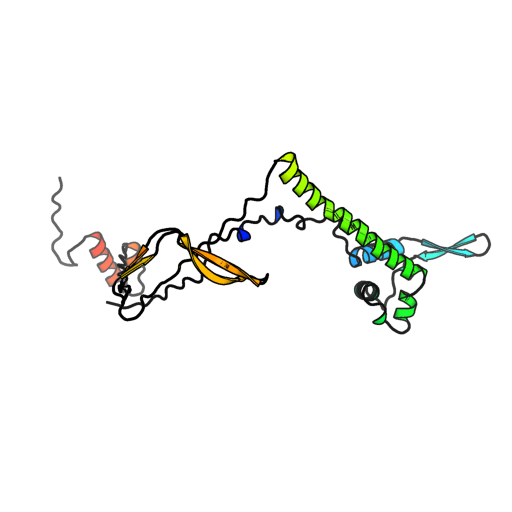83,70,83,87,78,70,79,89,71,55,72,81,80,66,66,56,65,89,72,42,48,78,68,56,60,80,62,80,74,46,73,59,53,51,49,52,49,50,36,61,49,24,55,73,34,78,30,71,44,79,57,87,98,42,79,42,82,77,53,45,40,30,74,69,70,50,50,99,93,56,52,65,67,54,55,52,48,37,73,78,40,58,83,80,49,63,70,69,65,34,55,60,59,60,32,70,73,42,39,50,50,52,53,49,53,55,56,48,47,56,56,44,53,58,54,30,45,46,50,38,54,51,50,49,43,47,43,40,67,74,67,59,53,69,86,77,77,88,75,84,86,84,83,86,83,89,85,77,73,59,92,92,55,66,67,49,79,42,57,50,63,48,76,44,77,66,61,57,49,98,86,68,49,74,36,70,47,58,38,88,54,65,45,80,45,57,80,80,70,91,85,78,88,84,86,86,84,84,85,82,82,84,82,49,62,75,51,43,67,65,40,85,91,46,55,77,66,57,19,49,54,53,32,47,40,70,73,67,39,88,69,61,100,88,53,83,78,82,80,82,85,83,130